Protein AF-A0A218QSA0-F1 (afdb_monomer)

pLDDT: mean 88.21, std 9.99, range [41.69, 97.81]

Foldseek 3Di:
DPPQLLVQVVCVVVPHAAEEDLDDDPQGQPLHHYFQYDPPGGDLVRNLVVLVVLLVLLVVLVVVVVVVHDDEAHEYEYEPQQVSPVPHPCSLVSVLSCLVRVVRSNYHYDYDFPDDDVVRSVCVPPVVSSVSDWDKAKDVRLLVVLVVQLVVDDCPDPSVVVSVVLNVVQVPDPMWIDTRPHTDDRPPCVVPGDDNPPPPCPLLNVDDPPLNVVLVVLVVVQDKDWLVNVVVVCPPSCVVPDLVNVVVSLVVCVVVPQFDWDPPDPTIITHGD

Radius of gyration: 26.43 Å; Cα contacts (8 Å, |Δi|>4): 346; chains: 1; bounding box: 68×34×73 Å

Solvent-accessible surface area (backbone atoms only — not comparable to full-atom values): 15862 Å² total; per-residue (Å²): 140,55,67,69,62,49,50,49,54,47,34,64,76,74,72,47,48,40,36,38,25,59,73,79,58,93,82,54,67,65,88,39,58,65,32,11,54,52,102,86,47,68,31,54,64,51,34,47,55,50,53,50,47,54,49,52,50,35,57,57,35,48,58,39,44,76,74,69,49,82,71,71,77,43,42,35,34,38,41,59,46,62,63,46,56,74,68,25,84,62,45,60,59,54,47,53,54,40,66,75,54,22,69,83,38,27,41,43,82,45,78,44,75,96,64,92,49,51,70,65,71,69,41,73,94,40,70,73,65,59,69,72,58,79,50,77,33,58,40,68,55,22,54,52,50,41,53,52,58,26,68,76,39,57,86,88,37,71,63,19,54,48,33,51,53,51,42,54,55,36,74,73,41,98,58,18,27,18,47,62,97,38,87,45,81,70,76,90,58,88,86,64,70,83,80,56,74,78,65,75,62,50,74,58,74,69,37,56,86,56,52,24,61,52,51,53,52,28,53,71,67,74,43,77,39,42,47,66,59,58,59,72,68,61,45,78,82,46,70,88,56,50,65,71,54,45,50,52,48,48,51,52,38,35,77,72,70,55,32,50,75,48,70,95,55,102,58,54,27,34,31,53,119

Mean predicted aligned error: 12.73 Å

Structure (mmCIF, N/CA/C/O backbone):
data_AF-A0A218QSA0-F1
#
_entry.id   AF-A0A218QSA0-F1
#
loop_
_atom_site.group_PDB
_atom_site.id
_atom_site.type_symbol
_atom_site.label_atom_id
_atom_site.label_alt_id
_atom_site.label_comp_id
_atom_site.label_asym_id
_atom_site.label_entity_id
_atom_site.label_seq_id
_atom_site.pdbx_PDB_ins_code
_atom_site.Cartn_x
_atom_site.Cartn_y
_atom_site.Cartn_z
_atom_site.occupancy
_atom_site.B_iso_or_equiv
_atom_site.auth_seq_id
_atom_site.auth_comp_id
_atom_site.auth_asym_id
_atom_site.auth_atom_id
_atom_site.pdbx_PDB_model_num
ATOM 1 N N . MET A 1 1 ? -6.860 1.009 -16.113 1.00 54.16 1 MET A N 1
ATOM 2 C CA . MET A 1 1 ? -7.273 0.606 -14.745 1.00 54.16 1 MET A CA 1
ATOM 3 C C . MET A 1 1 ? -6.331 -0.498 -14.286 1.00 54.16 1 MET A C 1
ATOM 5 O O . MET A 1 1 ? -5.884 -1.228 -15.154 1.00 54.16 1 MET A O 1
ATOM 9 N N . GLY A 1 2 ? -5.980 -0.611 -13.000 1.00 76.00 2 GLY A N 1
ATOM 10 C CA . GLY A 1 2 ? -5.234 -1.798 -12.544 1.00 76.00 2 GLY A CA 1
ATOM 11 C C . GLY A 1 2 ? -4.284 -1.628 -11.360 1.00 76.00 2 GLY A C 1
ATOM 12 O O . GLY A 1 2 ? -4.027 -2.621 -10.705 1.00 76.00 2 GLY A O 1
ATOM 13 N N . LYS A 1 3 ? -3.795 -0.419 -11.031 1.00 86.06 3 LYS A N 1
ATOM 14 C CA . LYS A 1 3 ? -2.859 -0.240 -9.896 1.00 86.06 3 LYS A CA 1
ATOM 15 C C . LYS A 1 3 ? -3.486 -0.639 -8.561 1.00 86.06 3 LYS A C 1
ATOM 17 O O . LYS A 1 3 ? -3.005 -1.553 -7.912 1.00 86.06 3 LYS A O 1
ATOM 22 N N . THR A 1 4 ? -4.594 0.008 -8.201 1.00 88.69 4 THR A N 1
ATOM 23 C CA . THR A 1 4 ? -5.307 -0.260 -6.947 1.00 88.69 4 THR A CA 1
ATOM 24 C C . THR A 1 4 ? -5.734 -1.724 -6.863 1.00 88.69 4 THR A C 1
ATOM 26 O O . THR A 1 4 ? -5.458 -2.359 -5.864 1.00 88.69 4 THR A O 1
ATOM 29 N N . THR A 1 5 ? -6.314 -2.297 -7.926 1.00 89.81 5 THR A N 1
ATOM 30 C CA . THR A 1 5 ? -6.706 -3.721 -7.967 1.00 89.81 5 THR A CA 1
ATOM 31 C C . THR A 1 5 ? -5.513 -4.671 -7.843 1.00 89.81 5 THR A C 1
ATOM 33 O O . THR A 1 5 ? -5.609 -5.662 -7.131 1.00 89.81 5 THR A O 1
ATOM 36 N N . LEU A 1 6 ? -4.384 -4.374 -8.499 1.00 91.00 6 LEU A N 1
ATOM 37 C CA . LEU A 1 6 ? -3.168 -5.176 -8.375 1.00 91.00 6 LEU A CA 1
ATOM 38 C C . LEU A 1 6 ? -2.629 -5.137 -6.949 1.00 91.00 6 LEU A C 1
ATOM 40 O O . LEU A 1 6 ? -2.269 -6.182 -6.423 1.00 91.00 6 LEU A O 1
ATOM 44 N N . VAL A 1 7 ? -2.559 -3.956 -6.331 1.00 92.88 7 VAL A N 1
ATOM 45 C CA . VAL A 1 7 ? -2.074 -3.850 -4.951 1.00 92.88 7 VAL A CA 1
ATOM 46 C C . VAL A 1 7 ? -3.049 -4.504 -3.980 1.00 92.88 7 VAL A C 1
ATOM 48 O O . VAL A 1 7 ? -2.610 -5.181 -3.060 1.00 92.88 7 VAL A O 1
ATOM 51 N N . ASP A 1 8 ? -4.353 -4.363 -4.203 1.00 92.50 8 ASP A N 1
ATOM 52 C CA . ASP A 1 8 ? -5.376 -5.047 -3.415 1.00 92.50 8 ASP A CA 1
ATOM 53 C C . ASP A 1 8 ? -5.167 -6.570 -3.473 1.00 92.50 8 ASP A C 1
ATOM 55 O O . ASP A 1 8 ? -5.068 -7.211 -2.434 1.00 92.50 8 ASP A O 1
ATOM 59 N N . TRP A 1 9 ? -4.954 -7.145 -4.658 1.00 92.38 9 TRP A N 1
ATOM 60 C CA . TRP A 1 9 ? -4.582 -8.558 -4.791 1.00 92.38 9 TRP A CA 1
ATOM 61 C C . TRP A 1 9 ? -3.236 -8.891 -4.130 1.00 92.38 9 TRP A C 1
ATOM 63 O O . TRP A 1 9 ? -3.120 -9.885 -3.415 1.00 92.38 9 TRP A O 1
ATOM 73 N N . LEU A 1 10 ? -2.213 -8.058 -4.330 1.00 92.44 10 LEU A N 1
ATOM 74 C CA . LEU A 1 10 ? -0.873 -8.289 -3.789 1.00 92.44 10 LEU A CA 1
ATOM 75 C C . LEU A 1 10 ? -0.893 -8.354 -2.261 1.00 92.44 10 LEU A C 1
ATOM 77 O O . LEU A 1 10 ? -0.220 -9.201 -1.682 1.00 92.44 10 LEU A O 1
ATOM 81 N N . VAL A 1 11 ? -1.684 -7.494 -1.618 1.00 93.44 11 VAL A N 1
ATOM 82 C CA . VAL A 1 11 ? -1.854 -7.477 -0.163 1.00 93.44 11 VAL A CA 1
ATOM 83 C C . VAL A 1 11 ? -2.394 -8.814 0.357 1.00 93.44 11 VAL A C 1
ATOM 85 O O . VAL A 1 11 ? -1.938 -9.268 1.403 1.00 93.44 11 VAL A O 1
ATOM 88 N N . ASP A 1 12 ? -3.298 -9.482 -0.368 1.00 88.94 12 ASP A N 1
ATOM 89 C CA . ASP A 1 12 ? -3.760 -10.829 0.011 1.00 88.94 12 ASP A CA 1
ATOM 90 C C . ASP A 1 12 ? -2.649 -11.871 -0.066 1.00 88.94 12 ASP A C 1
ATOM 92 O O . ASP A 1 12 ? -2.518 -12.713 0.821 1.00 88.94 12 ASP A O 1
ATOM 96 N N . VAL A 1 13 ? -1.815 -11.791 -1.101 1.00 90.31 13 VAL A N 1
ATOM 97 C CA . VAL A 1 13 ? -0.714 -12.737 -1.307 1.00 90.31 13 VAL A CA 1
ATOM 98 C C . VAL A 1 13 ? 0.365 -12.599 -0.230 1.00 90.31 13 VAL A C 1
ATOM 100 O O . VAL A 1 13 ? 0.947 -13.597 0.186 1.00 90.31 13 VAL A O 1
ATOM 103 N N . ILE A 1 14 ? 0.642 -11.378 0.235 1.00 89.69 14 ILE A N 1
ATOM 104 C CA . ILE A 1 14 ? 1.746 -11.096 1.171 1.00 89.69 14 ILE A CA 1
ATOM 105 C C . ILE A 1 14 ? 1.346 -11.123 2.656 1.00 89.69 14 ILE A C 1
ATOM 107 O O . ILE A 1 14 ? 2.186 -10.816 3.502 1.00 89.69 14 ILE A O 1
ATOM 111 N N . GLY A 1 15 ? 0.097 -11.473 2.980 1.00 85.38 15 GLY A N 1
ATOM 112 C CA . GLY A 1 15 ? -0.355 -11.655 4.366 1.00 85.38 15 GLY A CA 1
ATOM 113 C C . GLY A 1 15 ? -1.063 -10.454 5.001 1.00 85.38 15 GLY A C 1
ATOM 114 O O . GLY A 1 15 ? -0.997 -10.282 6.215 1.00 85.38 15 GLY A O 1
ATOM 115 N N . GLY A 1 16 ? -1.753 -9.633 4.207 1.00 89.19 16 GLY A N 1
ATOM 116 C CA . GLY A 1 16 ? -2.573 -8.523 4.694 1.00 89.19 16 GLY A CA 1
ATOM 117 C C . GLY A 1 16 ? -1.798 -7.220 4.897 1.00 89.19 16 GLY A C 1
ATOM 118 O O . GLY A 1 16 ? -0.567 -7.186 4.868 1.00 89.19 16 GLY A O 1
ATOM 119 N N . ALA A 1 17 ? -2.544 -6.126 5.049 1.00 94.94 17 ALA A N 1
ATOM 120 C CA . ALA A 1 17 ? -2.037 -4.779 5.293 1.00 94.94 17 ALA A CA 1
ATOM 121 C C . ALA A 1 17 ? -3.165 -3.894 5.836 1.00 94.94 17 ALA A C 1
ATOM 123 O O . ALA A 1 17 ? -4.339 -4.186 5.614 1.00 94.94 17 ALA A O 1
ATOM 124 N N . PHE A 1 18 ? -2.825 -2.765 6.448 1.00 94.88 18 PHE A N 1
ATOM 125 C CA . PHE A 1 18 ? -3.768 -1.649 6.533 1.00 94.88 18 PHE A CA 1
ATOM 126 C C . PHE A 1 18 ? -3.497 -0.629 5.423 1.00 94.88 18 PHE A C 1
ATOM 128 O O . PHE A 1 18 ? -2.408 -0.580 4.851 1.00 94.88 18 PHE A O 1
ATOM 135 N N . VAL A 1 19 ? -4.493 0.191 5.100 1.00 95.62 19 VAL A N 1
ATOM 136 C CA . VAL A 1 19 ? -4.449 1.128 3.973 1.00 95.62 19 VAL A CA 1
ATOM 137 C C . VAL A 1 19 ? -4.603 2.555 4.475 1.00 95.62 19 VAL A C 1
ATOM 139 O O . VAL A 1 19 ? -5.541 2.871 5.200 1.00 95.62 19 VAL A O 1
ATOM 142 N N . ILE A 1 20 ? -3.712 3.437 4.043 1.00 96.00 20 ILE A N 1
ATOM 143 C CA . ILE A 1 20 ? -3.792 4.881 4.231 1.00 96.00 20 ILE A CA 1
ATOM 144 C C . ILE A 1 20 ? -4.144 5.491 2.876 1.00 96.00 20 ILE A C 1
ATOM 146 O O . ILE A 1 20 ? -3.346 5.459 1.938 1.00 96.00 20 ILE A O 1
ATOM 150 N N . THR A 1 21 ? -5.358 6.023 2.750 1.00 93.88 21 THR A N 1
ATOM 151 C CA . THR A 1 21 ? -5.801 6.676 1.518 1.00 93.88 21 THR A CA 1
ATOM 152 C C . THR A 1 21 ? -6.929 7.676 1.771 1.00 93.88 21 THR A C 1
ATOM 154 O O . THR A 1 21 ? -7.868 7.381 2.515 1.00 93.88 21 THR A O 1
ATOM 157 N N . PRO A 1 22 ? -6.908 8.849 1.118 1.00 91.75 22 PRO A N 1
ATOM 158 C CA . PRO A 1 22 ? -8.039 9.771 1.110 1.00 91.75 22 PRO A CA 1
ATOM 159 C C . PRO A 1 22 ? -9.207 9.268 0.248 1.00 91.75 22 PRO A C 1
ATOM 161 O O . PRO A 1 22 ? -10.313 9.789 0.365 1.00 91.75 22 PRO A O 1
ATOM 164 N N . LYS A 1 23 ? -8.995 8.291 -0.649 1.00 88.56 23 LYS A N 1
ATOM 165 C CA . LYS A 1 23 ? -10.015 7.832 -1.605 1.00 88.56 23 LYS A CA 1
ATOM 166 C C . LYS A 1 23 ? -10.148 6.314 -1.624 1.00 88.56 23 LYS A C 1
ATOM 168 O O . LYS A 1 23 ? -9.177 5.581 -1.780 1.00 88.56 23 LYS A O 1
ATOM 173 N N . LYS A 1 24 ? -11.394 5.844 -1.596 1.00 86.12 24 LYS A N 1
ATOM 174 C CA . LYS A 1 24 ? -11.748 4.427 -1.711 1.00 86.12 24 LYS A CA 1
ATOM 175 C C . LYS A 1 24 ? -12.984 4.271 -2.590 1.00 86.12 24 LYS A C 1
ATOM 177 O O . LYS A 1 24 ? -13.968 4.983 -2.403 1.00 86.12 24 LYS A O 1
ATOM 182 N N . LYS A 1 25 ? -12.957 3.321 -3.530 1.00 82.81 25 LYS A N 1
ATOM 183 C CA . LYS A 1 25 ? -14.181 2.843 -4.194 1.00 82.81 25 LYS A CA 1
ATOM 184 C C . LYS A 1 25 ? -14.796 1.706 -3.372 1.00 82.81 25 LYS A C 1
ATOM 186 O O . LYS A 1 25 ? -14.045 0.999 -2.702 1.00 82.81 25 LYS A O 1
ATOM 191 N N . PRO A 1 26 ? -16.116 1.461 -3.465 1.00 79.94 26 PRO A N 1
ATOM 192 C CA . PRO A 1 26 ? -16.792 0.452 -2.643 1.00 79.94 26 PRO A CA 1
ATOM 193 C C . PRO A 1 26 ? -16.182 -0.959 -2.693 1.00 79.94 26 PRO A C 1
ATOM 195 O O . PRO A 1 26 ? -16.210 -1.668 -1.694 1.00 79.94 26 PRO A O 1
ATOM 198 N N . HIS A 1 27 ? -15.622 -1.360 -3.837 1.00 81.38 27 HIS A N 1
ATOM 199 C CA . HIS A 1 27 ? -15.052 -2.695 -4.041 1.00 81.38 27 HIS A CA 1
ATOM 200 C C . HIS A 1 27 ? -13.567 -2.818 -3.673 1.00 81.38 27 HIS A C 1
ATOM 202 O O . HIS A 1 27 ? -13.076 -3.935 -3.572 1.00 81.38 27 HIS A O 1
ATOM 208 N N . ASN A 1 28 ? -12.846 -1.709 -3.484 1.00 86.25 28 ASN A N 1
ATOM 209 C CA . ASN A 1 28 ? -11.432 -1.751 -3.113 1.00 86.25 28 ASN A CA 1
ATOM 210 C C . ASN A 1 28 ? -11.274 -1.982 -1.611 1.00 86.25 28 ASN A C 1
ATOM 212 O O . ASN A 1 28 ? -12.121 -1.542 -0.835 1.00 86.25 28 ASN A O 1
ATOM 216 N N . TRP A 1 29 ? -10.169 -2.601 -1.196 1.00 89.62 29 TRP A N 1
ATOM 217 C CA . TRP A 1 29 ? -9.732 -2.688 0.203 1.00 89.62 29 TRP A CA 1
ATOM 218 C C . TRP A 1 29 ? -10.823 -3.246 1.135 1.00 89.62 29 TRP A C 1
ATOM 220 O O . TRP A 1 29 ? -11.084 -2.706 2.217 1.00 89.62 29 TRP A O 1
ATOM 230 N N . ARG A 1 30 ? -11.584 -4.243 0.671 1.00 86.81 30 ARG A N 1
ATOM 231 C CA . ARG A 1 30 ? -12.641 -4.879 1.479 1.00 86.81 30 ARG A CA 1
ATOM 232 C C . ARG A 1 30 ? -11.989 -5.671 2.619 1.00 86.81 30 ARG A C 1
ATOM 234 O O . ARG A 1 30 ? -10.931 -6.234 2.421 1.00 86.81 30 ARG A O 1
ATOM 241 N N . GLY A 1 31 ? -12.567 -5.696 3.818 1.00 85.00 31 GLY A N 1
ATOM 242 C CA . GLY A 1 31 ? -11.983 -6.443 4.948 1.00 85.00 31 GLY A CA 1
ATOM 243 C C . GLY A 1 31 ? -10.585 -5.989 5.409 1.00 85.00 31 GLY A C 1
ATOM 244 O O . GLY A 1 31 ? -9.976 -6.677 6.217 1.00 85.00 31 GLY A O 1
ATOM 245 N N . LEU A 1 32 ? -10.071 -4.862 4.903 1.00 89.88 32 LEU A N 1
ATOM 246 C CA . LEU A 1 32 ? -8.856 -4.221 5.400 1.00 89.88 32 LEU A CA 1
ATOM 247 C C . LEU A 1 32 ? -9.218 -2.978 6.204 1.00 89.88 32 LEU A C 1
ATOM 249 O O . LEU A 1 32 ? -10.170 -2.265 5.865 1.00 89.88 32 LEU A O 1
ATOM 253 N N . ASP A 1 33 ? -8.393 -2.668 7.199 1.00 91.50 33 ASP A N 1
ATOM 254 C CA . ASP A 1 33 ? -8.459 -1.391 7.895 1.00 91.50 33 ASP A CA 1
ATOM 255 C C . ASP A 1 33 ? -8.046 -0.266 6.946 1.00 91.50 33 ASP A C 1
ATOM 257 O O . ASP A 1 33 ? -6.934 -0.263 6.412 1.00 91.50 33 ASP A O 1
ATOM 261 N N . VAL A 1 34 ? -8.942 0.700 6.727 1.00 92.31 34 VAL A N 1
ATOM 262 C CA . VAL A 1 34 ? -8.692 1.851 5.851 1.00 92.31 34 VAL A CA 1
ATOM 263 C C . VAL A 1 34 ? -8.783 3.149 6.642 1.00 92.31 34 VAL A C 1
ATOM 265 O O . VAL A 1 34 ? -9.826 3.472 7.207 1.00 92.31 34 VAL A O 1
ATOM 268 N N . TYR A 1 35 ? -7.708 3.928 6.603 1.00 93.44 35 TYR A N 1
ATOM 269 C CA . TYR A 1 35 ? -7.571 5.225 7.251 1.00 93.44 35 TYR A CA 1
ATOM 270 C C . TYR A 1 35 ? -7.586 6.333 6.201 1.00 93.44 35 TYR A C 1
ATOM 272 O O . TYR A 1 35 ? -6.876 6.260 5.199 1.00 93.44 35 TYR A O 1
ATOM 280 N N . GLY A 1 36 ? -8.400 7.363 6.433 1.00 90.12 36 GLY A N 1
ATOM 281 C CA . GLY A 1 36 ? -8.481 8.541 5.566 1.00 90.12 36 GLY A CA 1
ATOM 282 C C . GLY A 1 36 ? -9.740 8.677 4.720 1.00 90.12 36 GLY A C 1
ATOM 283 O O . GLY A 1 36 ? -9.966 9.726 4.115 1.00 90.12 36 GLY A O 1
ATOM 284 N N . CYS A 1 37 ? -10.600 7.661 4.728 1.00 85.25 37 CYS A N 1
ATOM 285 C CA . CYS A 1 37 ? -11.878 7.674 4.026 1.00 85.25 37 CYS A CA 1
ATOM 286 C C . CYS A 1 37 ? -13.044 7.738 5.016 1.00 85.25 37 CYS A C 1
ATOM 288 O O . CYS A 1 37 ? -13.144 6.905 5.913 1.00 85.25 37 CYS A O 1
ATOM 290 N N . THR A 1 38 ? -13.982 8.661 4.804 1.00 74.12 38 THR A N 1
ATOM 291 C CA . THR A 1 38 ? -15.330 8.585 5.396 1.00 74.12 38 THR A CA 1
ATOM 292 C C . THR A 1 38 ? -16.364 8.418 4.282 1.00 74.12 38 THR A C 1
ATOM 294 O O . THR A 1 38 ? -16.056 8.708 3.124 1.00 74.12 38 THR A O 1
ATOM 297 N N . PRO A 1 39 ? -17.611 8.008 4.584 1.00 68.50 39 PRO A N 1
ATOM 298 C CA . PRO A 1 39 ? -18.653 7.883 3.564 1.00 68.50 39 PRO A CA 1
ATOM 299 C C . PRO A 1 39 ? -18.969 9.176 2.795 1.00 68.50 39 PRO A C 1
ATOM 301 O O . PRO A 1 39 ? -19.621 9.108 1.758 1.00 68.50 39 PRO A O 1
ATOM 304 N N . LYS A 1 40 ? -18.567 10.352 3.305 1.00 64.00 40 LYS A N 1
ATOM 305 C CA . LYS A 1 40 ? -18.941 11.657 2.735 1.00 64.00 40 LYS A CA 1
ATOM 306 C C . LYS A 1 40 ? -17.759 12.554 2.362 1.00 64.00 40 LYS A C 1
ATOM 308 O O . LYS A 1 40 ? -17.931 13.404 1.496 1.00 64.00 40 LYS A O 1
ATOM 313 N N . MET A 1 41 ? -16.596 12.413 3.003 1.00 75.19 41 MET A N 1
ATOM 314 C CA . MET A 1 41 ? -15.451 13.322 2.831 1.00 75.19 41 MET A CA 1
ATOM 315 C C . MET A 1 41 ? -14.098 12.628 3.058 1.00 75.19 41 MET A C 1
ATOM 317 O O . MET A 1 41 ? -14.020 11.540 3.639 1.00 75.19 41 MET A O 1
ATOM 321 N N . PHE A 1 42 ? -13.023 13.290 2.627 1.00 89.50 42 PHE A N 1
ATOM 322 C CA . PHE A 1 42 ? -11.649 12.926 2.977 1.00 89.50 42 PHE A CA 1
ATOM 323 C C . PHE A 1 42 ? -11.399 13.199 4.463 1.00 89.50 42 PHE A C 1
ATOM 325 O O . PHE A 1 42 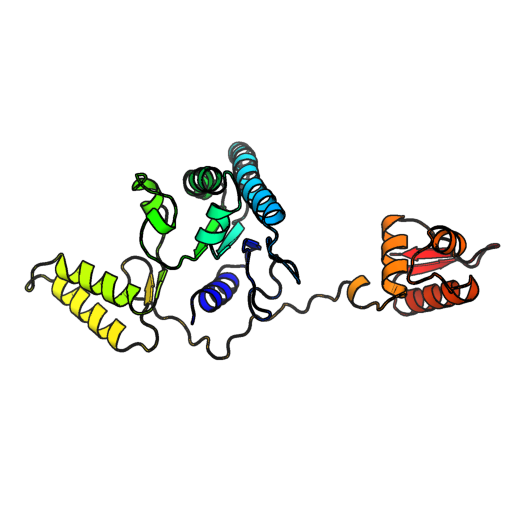? -11.861 14.211 4.985 1.00 89.50 42 PHE A O 1
ATOM 332 N N . ASN A 1 43 ? -10.662 12.316 5.132 1.00 91.81 43 ASN A N 1
ATOM 333 C CA . ASN A 1 43 ? -10.281 12.474 6.532 1.00 91.81 43 ASN A CA 1
ATOM 334 C C . ASN A 1 43 ? -8.756 12.550 6.657 1.00 91.81 43 ASN A C 1
ATOM 336 O O . ASN A 1 43 ? -8.081 11.561 6.934 1.00 91.81 43 ASN A O 1
ATOM 340 N N . TYR A 1 44 ? -8.208 13.737 6.409 1.00 94.00 44 TYR A N 1
ATOM 341 C CA . TYR A 1 44 ? -6.765 13.967 6.473 1.00 94.00 44 TYR A CA 1
ATOM 342 C C . TYR A 1 44 ? -6.206 13.894 7.899 1.00 94.00 44 TYR A C 1
ATOM 344 O O . TYR A 1 44 ? -5.037 13.559 8.059 1.00 94.00 44 TYR A O 1
ATOM 352 N N . GLU A 1 45 ? -7.032 14.122 8.920 1.00 91.38 45 GLU A N 1
ATOM 353 C CA . GLU A 1 45 ? -6.657 13.963 10.330 1.00 91.38 45 GLU A CA 1
ATOM 354 C C . GLU A 1 45 ? -6.339 12.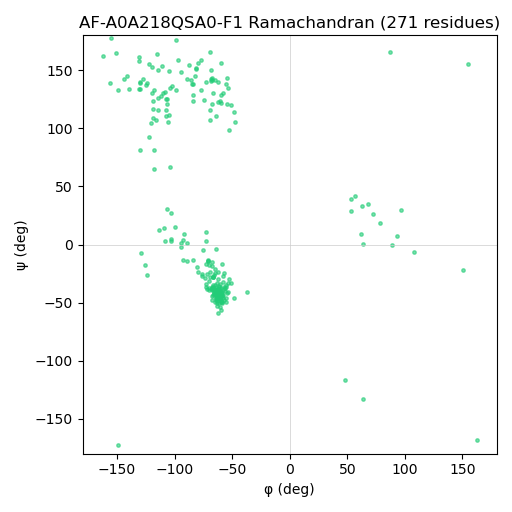495 10.636 1.00 91.38 45 GLU A C 1
ATOM 356 O O . GLU A 1 45 ? -5.239 12.188 11.085 1.00 91.38 45 GLU A O 1
ATOM 361 N N . ALA A 1 46 ? -7.221 11.565 10.252 1.00 93.06 46 ALA A N 1
ATOM 362 C CA . ALA A 1 46 ? -6.975 10.130 10.412 1.00 93.06 46 ALA A CA 1
ATOM 363 C C . ALA A 1 46 ? -5.760 9.634 9.605 1.00 93.06 46 ALA A C 1
ATOM 365 O O . ALA A 1 46 ? -5.099 8.674 10.002 1.00 93.06 46 ALA A O 1
ATOM 366 N N . ILE A 1 47 ? -5.459 10.266 8.465 1.00 95.00 47 ILE A N 1
ATOM 367 C CA . ILE A 1 47 ? -4.236 9.980 7.699 1.00 95.00 47 ILE A CA 1
ATOM 368 C C . ILE A 1 47 ? -3.008 10.441 8.482 1.00 95.00 47 ILE A C 1
ATOM 370 O O . ILE A 1 47 ? -2.056 9.675 8.607 1.00 95.00 47 ILE A O 1
ATOM 374 N N . ALA A 1 48 ? -3.031 11.666 9.013 1.00 95.12 48 ALA A N 1
ATOM 375 C CA . ALA A 1 48 ? -1.938 12.227 9.800 1.00 95.12 48 ALA A CA 1
ATOM 376 C C . ALA A 1 48 ? -1.655 11.377 11.046 1.00 95.12 48 ALA A C 1
ATOM 378 O O . ALA A 1 48 ? -0.517 10.968 11.262 1.00 95.12 48 ALA A O 1
ATOM 379 N N . GLU A 1 49 ? -2.698 11.042 11.808 1.00 94.75 49 GLU A N 1
ATOM 380 C CA . GLU A 1 49 ? -2.606 10.185 12.992 1.00 94.75 49 GLU A CA 1
ATOM 381 C C . GLU A 1 49 ? -2.028 8.812 12.652 1.00 94.75 49 GLU A C 1
ATOM 383 O O . GLU A 1 49 ? -1.159 8.308 13.362 1.00 94.75 49 GLU A O 1
ATOM 388 N N . ARG A 1 50 ? -2.470 8.198 11.547 1.00 96.56 50 ARG A N 1
ATOM 389 C CA . ARG A 1 50 ? -1.980 6.871 11.169 1.00 96.56 50 ARG A CA 1
ATOM 390 C C . ARG A 1 50 ? -0.541 6.905 10.652 1.00 96.56 50 ARG A C 1
ATOM 392 O O . ARG A 1 50 ? 0.205 5.980 10.957 1.00 96.56 50 ARG A O 1
ATOM 399 N N . LEU A 1 51 ? -0.135 7.939 9.912 1.00 95.62 51 LEU A N 1
ATOM 400 C CA . LEU A 1 51 ? 1.268 8.130 9.518 1.00 95.62 51 LEU A CA 1
ATOM 401 C C . LEU A 1 51 ? 2.163 8.348 10.742 1.00 95.62 51 LEU A C 1
ATOM 403 O O . LEU A 1 51 ? 3.223 7.732 10.829 1.00 95.62 51 LEU A O 1
ATOM 407 N N . GLN A 1 52 ? 1.712 9.155 11.706 1.00 95.94 52 GLN A N 1
ATOM 408 C CA . GLN A 1 52 ? 2.423 9.344 12.970 1.00 95.94 52 GLN A CA 1
ATOM 409 C C . GLN A 1 52 ? 2.529 8.027 13.746 1.00 95.94 52 GLN A C 1
ATOM 411 O O . GLN A 1 52 ? 3.601 7.690 14.227 1.00 95.94 52 GLN A O 1
ATOM 416 N N . TRP A 1 53 ? 1.460 7.228 13.790 1.00 95.44 53 TRP A N 1
ATOM 417 C CA . TRP A 1 53 ? 1.500 5.909 14.418 1.00 95.44 53 TRP A CA 1
ATOM 418 C C . TRP A 1 53 ? 2.532 4.979 13.766 1.00 95.44 53 TRP A C 1
ATOM 420 O O . TRP A 1 53 ? 3.244 4.290 14.484 1.00 95.44 53 TRP A O 1
ATOM 430 N N . VAL A 1 54 ? 2.644 4.958 12.429 1.00 95.69 54 VAL A N 1
ATOM 431 C CA . VAL A 1 54 ? 3.674 4.155 11.730 1.00 95.69 54 VAL A CA 1
ATOM 432 C C . VAL A 1 54 ? 5.072 4.591 12.149 1.00 95.69 54 VAL A C 1
ATOM 434 O O . VAL A 1 54 ? 5.923 3.752 12.438 1.00 95.69 54 VAL A O 1
ATOM 437 N N . HIS A 1 55 ? 5.289 5.902 12.180 1.00 95.12 55 HIS A N 1
ATOM 438 C CA . HIS A 1 55 ? 6.545 6.494 12.603 1.00 95.12 55 HIS A CA 1
ATOM 439 C C . HIS A 1 55 ? 6.876 6.139 14.062 1.00 95.12 55 HIS A C 1
ATOM 441 O O . HIS A 1 55 ? 7.979 5.690 14.346 1.00 9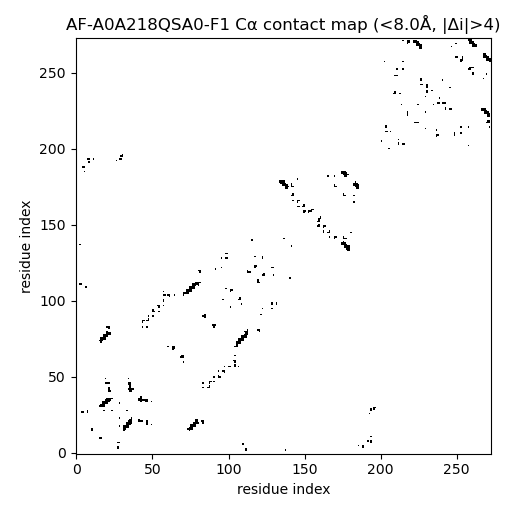5.12 55 HIS A O 1
ATOM 447 N N . ASP A 1 56 ? 5.925 6.245 14.987 1.00 94.19 56 ASP A N 1
ATOM 448 C CA . ASP A 1 56 ? 6.155 5.936 16.404 1.00 94.19 56 ASP A CA 1
ATOM 449 C C . ASP A 1 56 ? 6.342 4.428 16.644 1.00 94.19 56 ASP A C 1
ATOM 451 O O . ASP A 1 56 ? 7.188 4.014 17.439 1.00 94.19 56 ASP A O 1
ATOM 455 N N . GLU A 1 57 ? 5.597 3.590 15.917 1.00 94.50 57 GLU A N 1
ATOM 456 C CA . GLU A 1 57 ? 5.711 2.130 15.970 1.00 94.50 57 GLU A CA 1
ATOM 457 C C . GLU A 1 57 ? 7.100 1.655 15.534 1.00 94.50 57 GLU A C 1
ATOM 459 O O . GLU A 1 57 ? 7.639 0.706 16.102 1.00 94.50 57 GLU A O 1
ATOM 464 N N . MET A 1 58 ? 7.708 2.333 14.561 1.00 93.88 58 MET A N 1
ATOM 465 C CA . MET A 1 58 ? 9.079 2.072 14.136 1.00 93.88 58 MET A CA 1
ATOM 466 C C . MET A 1 58 ? 10.074 2.252 15.290 1.00 93.88 58 MET A C 1
ATOM 468 O O . MET A 1 58 ? 10.848 1.337 15.566 1.00 93.88 58 MET A O 1
ATOM 472 N N . TYR A 1 59 ? 10.023 3.382 16.005 1.00 92.31 59 TYR A N 1
ATOM 473 C CA . TYR A 1 59 ? 10.894 3.627 17.163 1.00 92.31 59 TYR A CA 1
ATOM 474 C C . TYR A 1 59 ? 10.624 2.648 18.302 1.00 92.31 59 TYR A C 1
ATOM 476 O O . TYR A 1 59 ? 11.557 2.069 18.852 1.00 92.31 59 TYR A O 1
ATOM 484 N N . ARG A 1 60 ? 9.349 2.376 18.600 1.00 94.56 60 ARG A N 1
ATOM 485 C CA . ARG A 1 60 ? 8.967 1.396 19.624 1.00 94.56 60 ARG A CA 1
ATOM 486 C C . ARG A 1 60 ? 9.558 0.011 19.337 1.00 94.56 60 ARG A C 1
ATOM 488 O O . ARG A 1 60 ? 9.953 -0.698 20.258 1.00 94.56 60 ARG A O 1
ATOM 495 N N . ARG A 1 61 ? 9.613 -0.397 18.066 1.00 94.75 61 ARG A N 1
ATOM 496 C CA . ARG A 1 61 ? 10.190 -1.685 17.652 1.00 94.75 61 ARG A CA 1
ATOM 497 C C . ARG A 1 61 ? 11.707 -1.719 17.725 1.00 94.75 61 ARG A C 1
ATOM 499 O O . ARG A 1 61 ? 12.251 -2.788 17.976 1.00 94.75 61 ARG A O 1
ATOM 506 N N . TYR A 1 62 ? 12.386 -0.588 17.563 1.00 93.25 62 TYR A N 1
ATOM 507 C CA . TYR A 1 62 ? 13.825 -0.524 17.803 1.00 93.25 62 TYR A CA 1
ATOM 508 C C . TYR A 1 62 ? 14.177 -0.878 19.250 1.00 93.25 62 TYR A C 1
ATOM 510 O O . TYR A 1 62 ? 15.090 -1.675 19.463 1.00 93.25 62 TYR A O 1
ATOM 518 N N . ASP A 1 63 ? 13.405 -0.393 20.224 1.00 92.50 63 ASP A N 1
ATOM 519 C CA . ASP A 1 63 ? 13.588 -0.765 21.634 1.00 92.50 63 ASP A CA 1
ATOM 520 C C . ASP A 1 63 ? 13.383 -2.276 21.853 1.00 92.50 63 ASP A C 1
ATOM 522 O O . ASP A 1 63 ? 14.146 -2.920 22.573 1.00 92.50 63 ASP A O 1
ATOM 526 N N . GLN A 1 64 ? 12.391 -2.870 21.179 1.00 92.88 64 GLN A N 1
ATOM 527 C CA . GLN A 1 64 ? 12.137 -4.317 21.217 1.00 92.88 64 GLN A CA 1
ATOM 528 C C . GLN A 1 64 ? 13.302 -5.120 20.624 1.00 92.88 64 GLN A C 1
ATOM 530 O O . GLN A 1 64 ? 13.771 -6.080 21.230 1.00 92.88 64 GLN A O 1
ATOM 535 N N . ILE A 1 65 ? 13.807 -4.704 19.462 1.00 94.25 65 ILE A N 1
ATOM 536 C CA . ILE A 1 65 ? 14.935 -5.359 18.789 1.00 94.25 65 ILE A CA 1
ATOM 537 C C . ILE A 1 65 ? 16.194 -5.293 19.660 1.00 94.25 65 ILE A C 1
ATOM 539 O O . ILE A 1 65 ? 16.900 -6.291 19.793 1.00 94.25 65 ILE A O 1
ATOM 543 N N . GLN A 1 66 ? 16.458 -4.154 20.308 1.00 93.19 66 GLN A N 1
ATOM 544 C CA . GLN A 1 66 ? 17.569 -4.022 21.257 1.00 93.19 66 GLN A CA 1
ATOM 545 C C . GLN A 1 66 ? 17.411 -4.939 22.478 1.00 93.19 66 GLN A C 1
ATOM 547 O O . GLN A 1 66 ? 18.406 -5.449 22.992 1.00 93.19 66 GLN A O 1
ATOM 552 N N . ALA A 1 67 ? 16.174 -5.188 22.913 1.00 94.56 67 ALA A N 1
ATOM 553 C CA . ALA A 1 67 ? 15.856 -6.153 23.964 1.00 94.56 67 ALA A CA 1
ATOM 554 C C . ALA A 1 67 ? 15.926 -7.626 23.501 1.00 94.56 67 ALA A C 1
ATOM 556 O O . ALA A 1 67 ? 15.808 -8.528 24.330 1.00 94.56 67 ALA A O 1
ATOM 557 N N . GLY A 1 68 ? 16.159 -7.880 22.208 1.00 94.56 68 GLY A N 1
ATOM 558 C CA . GLY A 1 68 ? 16.272 -9.218 21.622 1.00 94.56 68 GLY A CA 1
ATOM 559 C C . GLY A 1 68 ? 14.970 -9.785 21.047 1.00 94.56 68 GLY A C 1
ATOM 560 O O . GLY A 1 68 ? 14.946 -10.952 20.651 1.00 94.56 68 GLY A O 1
ATOM 561 N N . ASP A 1 69 ? 13.901 -8.989 20.978 1.00 94.06 69 ASP A N 1
ATOM 562 C CA . ASP A 1 69 ? 12.644 -9.390 20.345 1.00 94.06 69 ASP A CA 1
ATOM 563 C C . ASP A 1 69 ? 12.736 -9.330 18.810 1.00 94.06 69 ASP A C 1
ATOM 565 O O . ASP A 1 69 ? 13.541 -8.603 18.227 1.00 94.06 69 ASP A O 1
ATOM 569 N N . ASN A 1 70 ? 11.842 -10.060 18.137 1.00 90.62 70 ASN A N 1
ATOM 570 C CA . ASN A 1 70 ? 11.697 -10.027 16.683 1.00 90.62 70 ASN A CA 1
ATOM 571 C C . ASN A 1 70 ? 10.260 -9.629 16.299 1.00 90.62 70 ASN A C 1
ATOM 573 O O . ASN A 1 70 ? 9.380 -10.498 16.248 1.00 90.62 70 ASN A O 1
ATOM 577 N N . PRO A 1 71 ? 9.981 -8.332 16.080 1.00 90.69 71 PRO A N 1
ATOM 578 C CA . PRO A 1 71 ? 8.634 -7.876 15.771 1.00 90.69 71 PRO A CA 1
ATOM 579 C C . PRO A 1 71 ? 8.150 -8.439 14.422 1.00 90.69 71 PRO A C 1
ATOM 581 O O . PRO A 1 71 ? 8.923 -8.524 13.464 1.00 90.69 71 PRO A O 1
ATOM 584 N N . PRO A 1 72 ? 6.864 -8.818 14.305 1.00 90.06 72 PRO A N 1
ATOM 585 C CA . PRO A 1 72 ? 6.335 -9.380 13.069 1.00 90.06 72 PRO A CA 1
ATOM 586 C C . PRO A 1 72 ? 6.293 -8.333 11.952 1.00 90.06 72 PRO A C 1
ATOM 588 O O . PRO A 1 72 ? 6.071 -7.143 12.194 1.00 90.06 72 PRO A O 1
ATOM 591 N N . LEU A 1 73 ? 6.426 -8.790 10.705 1.00 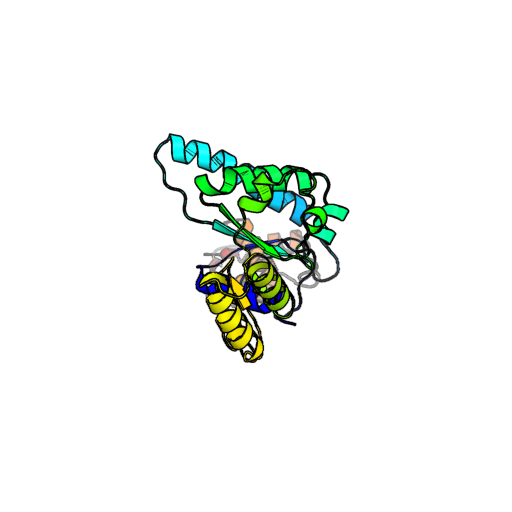92.56 73 LEU A N 1
ATOM 592 C CA . LEU A 1 73 ? 6.293 -7.925 9.537 1.00 92.56 73 LEU A CA 1
ATOM 593 C C . LEU A 1 73 ? 4.904 -7.275 9.506 1.00 92.56 73 LEU A C 1
ATOM 595 O O . LEU A 1 73 ? 3.884 -7.959 9.573 1.00 92.56 73 LEU A O 1
ATOM 599 N N . THR A 1 74 ? 4.853 -5.955 9.360 1.00 94.75 74 THR A N 1
ATOM 600 C CA . THR A 1 74 ? 3.607 -5.211 9.162 1.00 94.75 74 THR A CA 1
ATOM 601 C C . THR A 1 74 ? 3.648 -4.504 7.822 1.00 94.75 74 THR A C 1
ATOM 603 O O . THR A 1 74 ? 4.482 -3.630 7.595 1.00 94.75 74 THR A O 1
ATOM 606 N N . ASN A 1 75 ? 2.736 -4.887 6.930 1.00 96.00 75 ASN A N 1
ATOM 607 C CA . ASN A 1 75 ? 2.571 -4.214 5.651 1.00 96.00 75 ASN A CA 1
ATOM 608 C C . ASN A 1 75 ? 1.571 -3.064 5.797 1.00 96.00 75 ASN A C 1
ATOM 610 O O . ASN A 1 75 ? 0.540 -3.202 6.463 1.00 96.00 75 ASN A O 1
ATOM 614 N N . PHE A 1 76 ? 1.828 -1.959 5.112 1.00 96.44 76 PHE A N 1
ATOM 615 C CA . PHE A 1 76 ? 0.855 -0.887 4.970 1.00 96.44 76 PHE A CA 1
ATOM 616 C C . PHE A 1 76 ? 0.896 -0.286 3.574 1.00 96.44 76 PHE A C 1
ATOM 618 O O . PHE A 1 76 ? 1.948 -0.198 2.941 1.00 96.44 76 PHE A O 1
ATOM 625 N N . VAL A 1 77 ? -0.272 0.118 3.090 1.00 96.12 77 VAL A N 1
ATOM 626 C CA . VAL A 1 77 ? -0.439 0.724 1.773 1.00 96.12 77 VAL A CA 1
ATOM 627 C C . VAL A 1 77 ? -0.595 2.228 1.923 1.00 96.12 77 VAL A C 1
ATOM 629 O O . VAL A 1 77 ? -1.370 2.683 2.761 1.00 96.12 77 VAL A O 1
ATOM 632 N N . VAL A 1 78 ? 0.082 2.994 1.073 1.00 94.69 78 VAL A N 1
ATOM 633 C CA . VAL A 1 78 ? -0.129 4.437 0.926 1.00 94.69 78 VAL A CA 1
ATOM 634 C C . VAL A 1 78 ? -0.574 4.705 -0.507 1.00 94.69 78 VAL A C 1
ATOM 636 O O . VAL A 1 78 ? 0.211 4.568 -1.445 1.00 94.69 78 VAL A O 1
ATOM 639 N N . ASP A 1 79 ? -1.847 5.058 -0.679 1.00 92.38 79 ASP A N 1
ATOM 640 C CA . ASP A 1 79 ? -2.441 5.368 -1.985 1.00 92.38 79 ASP A CA 1
ATOM 641 C C . ASP A 1 79 ? -2.773 6.863 -2.087 1.00 92.38 79 ASP A C 1
ATOM 643 O O . ASP A 1 79 ? -3.005 7.542 -1.086 1.00 92.38 79 ASP A O 1
ATOM 647 N N . GLU A 1 80 ? -2.786 7.386 -3.314 1.00 89.56 80 GLU A N 1
ATOM 648 C CA . GLU A 1 80 ? -3.001 8.809 -3.610 1.00 89.56 80 GLU A CA 1
ATOM 649 C C . GLU A 1 80 ? -1.991 9.737 -2.897 1.00 89.56 80 GLU A C 1
ATOM 651 O O . GLU A 1 80 ? -2.348 10.816 -2.415 1.00 89.56 80 GLU A O 1
ATOM 656 N N . TRP A 1 81 ? -0.708 9.348 -2.866 1.00 89.06 81 TRP A N 1
ATOM 657 C CA . TRP A 1 81 ? 0.356 10.048 -2.128 1.00 89.06 81 TRP A CA 1
ATOM 658 C C . TRP A 1 81 ? 0.390 11.565 -2.353 1.00 89.06 81 TRP A C 1
ATOM 660 O O . TRP A 1 81 ? 0.415 12.343 -1.402 1.00 89.06 81 TRP A O 1
ATOM 670 N N . ARG A 1 82 ? 0.288 12.008 -3.612 1.00 86.56 82 ARG A N 1
ATOM 671 C CA . ARG A 1 82 ? 0.271 13.438 -3.959 1.00 86.56 82 ARG A CA 1
ATOM 672 C C . ARG A 1 82 ? -0.852 14.203 -3.254 1.00 86.56 82 ARG A C 1
ATOM 674 O O . ARG A 1 82 ? -0.684 15.365 -2.895 1.00 86.56 82 ARG A O 1
ATOM 681 N N . LEU A 1 83 ? -2.015 13.575 -3.083 1.00 89.75 83 LEU A N 1
ATOM 682 C CA . LEU A 1 83 ? -3.141 14.202 -2.402 1.00 89.75 83 LEU A CA 1
ATOM 683 C C . LEU A 1 83 ? -2.881 14.302 -0.896 1.00 89.75 83 LEU A C 1
ATOM 685 O O . LEU A 1 83 ? -3.192 15.337 -0.307 1.00 89.75 83 LEU A O 1
ATOM 689 N N . ILE A 1 84 ? -2.257 13.275 -0.313 1.00 92.00 84 ILE A N 1
ATOM 690 C CA . ILE A 1 84 ? -1.831 13.247 1.091 1.00 92.00 84 ILE A CA 1
ATOM 691 C C . ILE A 1 84 ? -0.832 14.374 1.366 1.00 92.00 84 ILE A C 1
ATOM 693 O O . ILE A 1 84 ? -1.088 15.209 2.229 1.00 92.00 84 ILE A O 1
ATOM 697 N N . THR A 1 85 ? 0.253 14.474 0.594 1.00 90.88 85 THR A N 1
ATOM 698 C CA . THR A 1 85 ? 1.302 15.485 0.827 1.00 90.88 85 THR A CA 1
ATOM 699 C C . THR A 1 85 ? 0.819 16.924 0.688 1.00 90.88 85 THR A C 1
ATOM 701 O O . THR A 1 85 ? 1.432 17.827 1.245 1.00 90.88 85 THR A O 1
ATOM 704 N N . ASN A 1 86 ? -0.260 17.150 -0.064 1.00 90.69 86 ASN A N 1
ATOM 705 C CA . ASN A 1 86 ? -0.834 18.481 -0.248 1.00 90.69 86 ASN A CA 1
ATOM 706 C C . ASN A 1 86 ? -1.722 18.929 0.923 1.00 90.69 86 ASN A C 1
ATOM 708 O O . ASN A 1 86 ? -1.996 20.120 1.033 1.00 90.69 86 ASN A O 1
ATOM 712 N N . HIS A 1 87 ? -2.201 18.001 1.756 1.00 93.88 87 HIS A N 1
ATOM 713 C CA . HIS A 1 87 ? -3.211 18.288 2.786 1.00 93.88 87 HIS A CA 1
ATOM 714 C C . HIS A 1 87 ? -2.804 17.864 4.195 1.00 93.88 87 HIS A C 1
ATOM 716 O O . HIS A 1 87 ? -3.404 18.336 5.155 1.00 93.88 87 HIS A O 1
ATOM 722 N N . VAL A 1 88 ? -1.809 16.989 4.332 1.00 94.44 88 VAL A N 1
ATOM 723 C CA . VAL A 1 88 ? -1.293 16.534 5.622 1.00 94.44 88 VAL A CA 1
ATOM 724 C C . VAL A 1 88 ? 0.059 17.204 5.866 1.00 94.44 88 VAL A C 1
ATOM 726 O O . VAL A 1 88 ? 1.052 16.827 5.231 1.00 94.44 88 VAL A O 1
ATOM 729 N N . PRO A 1 89 ? 0.126 18.204 6.767 1.00 92.44 89 PRO A N 1
ATOM 730 C CA . PRO A 1 89 ? 1.391 18.797 7.177 1.00 92.44 89 PRO A CA 1
ATOM 731 C C . PRO A 1 89 ? 2.354 17.717 7.675 1.00 92.44 89 PRO A C 1
ATOM 733 O O . PRO A 1 89 ? 1.929 16.754 8.307 1.00 92.44 89 PRO A O 1
ATOM 736 N N . LYS A 1 90 ? 3.649 17.876 7.390 1.00 91.44 90 LYS A N 1
ATOM 737 C CA . LYS A 1 90 ? 4.720 16.932 7.765 1.00 91.44 90 LYS A CA 1
ATOM 738 C C . LYS A 1 90 ? 4.646 15.528 7.158 1.00 91.44 90 LYS A C 1
ATOM 740 O O . LYS A 1 90 ? 5.559 14.747 7.394 1.00 91.44 90 LYS A O 1
ATOM 745 N N . ALA A 1 91 ? 3.655 15.199 6.322 1.00 92.00 91 ALA A N 1
ATOM 746 C CA . ALA A 1 91 ? 3.592 13.875 5.691 1.00 92.00 91 ALA A CA 1
ATOM 747 C C . ALA A 1 91 ? 4.893 13.519 4.956 1.00 92.00 91 ALA A C 1
ATOM 749 O O . ALA A 1 91 ? 5.370 12.397 5.070 1.00 92.00 91 ALA A O 1
ATOM 750 N N . LYS A 1 92 ? 5.494 14.485 4.245 1.00 90.06 92 LYS A N 1
ATOM 751 C CA . LYS A 1 92 ? 6.779 14.289 3.560 1.00 90.06 92 LYS A CA 1
ATOM 752 C C . LYS A 1 92 ? 7.928 13.985 4.525 1.00 90.06 92 LYS A C 1
ATOM 754 O O . LYS A 1 92 ? 8.713 13.096 4.237 1.00 90.06 92 LYS A O 1
ATOM 759 N N . GLU A 1 93 ? 8.016 14.714 5.637 1.00 90.38 93 GLU A N 1
ATOM 760 C CA . GLU A 1 93 ? 9.065 14.533 6.652 1.00 90.38 93 GLU A CA 1
ATOM 761 C C . GLU A 1 93 ? 8.953 13.142 7.282 1.00 90.38 93 GLU A C 1
ATOM 763 O O . GLU A 1 93 ? 9.883 12.351 7.172 1.00 90.38 93 GLU A O 1
ATOM 768 N N . LEU A 1 94 ? 7.763 12.790 7.785 1.00 91.62 94 LEU A N 1
ATOM 769 C CA . LEU A 1 94 ? 7.494 11.465 8.355 1.00 91.62 94 LEU A CA 1
ATOM 770 C C . LEU A 1 94 ? 7.800 10.343 7.360 1.00 91.62 94 LEU A C 1
ATOM 772 O O . LEU A 1 94 ? 8.339 9.307 7.729 1.00 91.62 94 LEU A O 1
ATOM 776 N N . MET A 1 95 ? 7.455 10.540 6.087 1.00 89.69 95 MET A N 1
ATOM 777 C CA . MET A 1 95 ? 7.678 9.533 5.059 1.00 89.69 95 MET A CA 1
ATOM 778 C C . MET A 1 95 ? 9.159 9.298 4.772 1.00 89.69 95 MET A C 1
ATOM 780 O O . MET A 1 95 ? 9.555 8.151 4.585 1.00 89.69 95 MET A O 1
ATOM 784 N N . LYS A 1 96 ? 9.979 10.355 4.752 1.00 89.44 96 LYS A N 1
ATOM 785 C CA . LYS A 1 96 ? 11.433 10.223 4.588 1.00 89.44 96 LYS A CA 1
ATOM 786 C C . LYS A 1 96 ? 12.038 9.395 5.720 1.00 89.44 96 LYS A C 1
ATOM 788 O O . LYS A 1 96 ? 12.808 8.472 5.449 1.00 89.44 96 LYS A O 1
ATOM 793 N N . ASP A 1 97 ? 11.627 9.671 6.955 1.00 89.44 97 ASP A N 1
ATOM 794 C CA . ASP A 1 97 ? 12.090 8.921 8.122 1.00 89.44 97 ASP A CA 1
ATOM 795 C C . ASP A 1 97 ? 11.650 7.456 8.025 1.00 89.44 97 ASP A C 1
ATOM 797 O O . ASP A 1 97 ? 12.479 6.552 8.093 1.00 89.44 97 ASP A O 1
ATOM 801 N N . ILE A 1 98 ? 10.368 7.211 7.731 1.00 91.38 98 ILE A N 1
ATOM 802 C CA . ILE A 1 98 ? 9.828 5.859 7.543 1.00 91.38 98 ILE A CA 1
ATOM 803 C C . ILE A 1 98 ? 10.614 5.096 6.467 1.00 91.38 98 ILE A C 1
ATOM 805 O O . ILE A 1 98 ? 11.037 3.971 6.716 1.00 91.38 98 ILE A O 1
ATOM 809 N N . ILE A 1 99 ? 10.849 5.669 5.284 1.00 89.69 99 ILE A N 1
ATOM 810 C CA . ILE A 1 99 ? 11.587 4.990 4.201 1.00 89.69 99 ILE A CA 1
ATOM 811 C C . ILE A 1 99 ? 13.002 4.603 4.649 1.00 89.69 99 ILE A C 1
ATOM 813 O O . ILE A 1 99 ? 13.445 3.493 4.361 1.00 89.69 99 ILE A O 1
ATOM 817 N N . SER A 1 100 ? 13.675 5.486 5.387 1.00 85.88 100 SER A N 1
ATOM 818 C CA . SER A 1 100 ? 15.082 5.319 5.764 1.00 85.88 100 SER A CA 1
ATOM 819 C C . SER A 1 100 ? 15.319 4.147 6.718 1.00 85.88 100 SER A C 1
ATOM 821 O O . SER A 1 100 ? 16.329 3.456 6.608 1.00 85.88 100 SER A O 1
ATOM 823 N N . VAL A 1 101 ? 14.403 3.921 7.665 1.00 84.88 101 VAL A N 1
ATOM 824 C CA . VAL A 1 101 ? 14.660 3.040 8.825 1.00 84.88 101 VAL A CA 1
ATOM 825 C C . VAL A 1 101 ? 13.589 1.966 9.069 1.00 84.88 101 VAL A C 1
ATOM 827 O O . VAL A 1 101 ? 13.802 1.033 9.840 1.00 84.88 101 VAL A O 1
ATOM 830 N N . SER A 1 102 ? 12.460 1.991 8.352 1.00 87.25 102 SER A N 1
ATOM 831 C CA . SER A 1 102 ? 11.365 1.010 8.525 1.00 87.25 102 SER A CA 1
ATOM 832 C C . SER A 1 102 ? 11.765 -0.454 8.313 1.00 87.25 102 SER A C 1
ATOM 834 O O . SER A 1 102 ? 11.139 -1.351 8.890 1.00 87.25 102 SER A O 1
ATOM 836 N N . ARG A 1 103 ? 12.801 -0.714 7.502 1.00 87.06 103 ARG A N 1
ATOM 837 C CA . ARG A 1 103 ? 13.228 -2.070 7.131 1.00 87.06 103 ARG A CA 1
ATOM 838 C C . ARG A 1 103 ? 13.628 -2.909 8.342 1.00 87.06 103 ARG A C 1
ATOM 840 O O . ARG A 1 103 ? 13.232 -4.070 8.418 1.00 87.06 103 ARG A O 1
ATOM 847 N N . GLU A 1 104 ? 14.402 -2.343 9.263 1.00 88.56 104 GLU A N 1
ATOM 848 C CA . GLU A 1 104 ? 14.862 -3.055 10.463 1.00 88.56 104 GLU A CA 1
ATOM 849 C C . GLU A 1 104 ? 13.723 -3.243 11.467 1.00 88.56 104 GLU A C 1
ATOM 851 O O . GLU A 1 104 ? 13.614 -4.299 12.081 1.00 88.56 104 GLU A O 1
ATOM 856 N N . ALA A 1 105 ? 12.800 -2.280 11.544 1.00 92.38 105 ALA A N 1
ATOM 857 C CA . ALA A 1 105 ? 11.597 -2.361 12.370 1.00 92.38 105 ALA A CA 1
ATOM 858 C C . ALA A 1 105 ? 10.526 -3.337 11.828 1.00 92.38 105 ALA A C 1
ATOM 860 O O . ALA A 1 105 ? 9.429 -3.439 12.382 1.00 92.38 105 ALA A O 1
ATOM 861 N N . GLY A 1 106 ? 10.786 -4.054 10.730 1.00 93.31 106 GLY A N 1
ATOM 862 C CA . GLY A 1 106 ? 9.813 -4.981 10.148 1.00 93.31 106 GLY A CA 1
ATOM 863 C C . GLY A 1 106 ? 8.544 -4.278 9.656 1.00 93.31 106 GLY A C 1
ATOM 864 O O . GLY A 1 106 ? 7.452 -4.842 9.735 1.00 93.31 106 GLY A O 1
ATOM 865 N N . LEU A 1 107 ? 8.659 -3.044 9.169 1.00 95.00 107 LEU A N 1
ATOM 866 C CA . LEU A 1 107 ? 7.565 -2.303 8.549 1.00 95.00 107 LEU A CA 1
ATOM 867 C C . LEU A 1 107 ? 7.797 -2.264 7.034 1.00 95.00 107 LEU A C 1
ATOM 869 O O . LEU A 1 107 ? 8.857 -1.853 6.568 1.00 95.00 107 LEU A O 1
ATOM 873 N N . ARG A 1 108 ? 6.812 -2.704 6.245 1.00 94.62 108 ARG A N 1
ATOM 874 C CA . ARG A 1 108 ? 6.874 -2.681 4.778 1.00 94.62 108 ARG A CA 1
ATOM 875 C C . ARG A 1 108 ? 5.833 -1.729 4.223 1.00 94.62 108 ARG A C 1
ATOM 877 O O . ARG A 1 108 ? 4.633 -1.986 4.305 1.00 94.62 108 ARG A O 1
ATOM 884 N N . MET A 1 109 ? 6.313 -0.681 3.573 1.00 94.56 109 MET A N 1
ATOM 885 C CA . MET A 1 109 ? 5.459 0.220 2.821 1.00 94.56 109 MET A CA 1
ATOM 886 C C . MET A 1 109 ? 5.189 -0.302 1.410 1.00 94.56 109 MET A C 1
ATOM 888 O O . MET A 1 109 ? 6.095 -0.758 0.714 1.00 94.56 109 MET A O 1
ATOM 892 N N . ILE A 1 110 ? 3.943 -0.166 0.966 1.00 94.44 110 ILE A N 1
ATOM 893 C CA . ILE A 1 110 ? 3.515 -0.377 -0.415 1.00 94.44 110 ILE A CA 1
ATOM 894 C C . ILE A 1 110 ? 2.917 0.934 -0.902 1.00 94.44 110 ILE A C 1
ATOM 896 O O . ILE A 1 110 ? 1.811 1.314 -0.520 1.00 94.44 110 ILE A O 1
ATOM 900 N N . ALA A 1 111 ? 3.661 1.648 -1.731 1.00 91.00 111 ALA A N 1
ATOM 901 C CA . ALA A 1 111 ? 3.287 2.986 -2.147 1.00 91.00 111 ALA A CA 1
ATOM 902 C C . ALA A 1 111 ? 2.742 2.979 -3.584 1.00 91.00 111 ALA A C 1
ATOM 904 O O . ALA A 1 111 ? 3.324 2.361 -4.477 1.00 91.00 111 ALA A O 1
ATOM 905 N N . LEU A 1 112 ? 1.627 3.676 -3.826 1.00 90.06 112 LEU A N 1
ATOM 906 C CA . LEU A 1 112 ? 1.049 3.845 -5.160 1.00 90.06 112 LEU A CA 1
ATOM 907 C C . LEU A 1 112 ? 1.165 5.299 -5.617 1.00 90.06 112 LEU A C 1
ATOM 909 O O . LEU A 1 112 ? 0.675 6.220 -4.963 1.00 90.06 112 LEU A O 1
ATOM 913 N N . ALA A 1 113 ? 1.728 5.495 -6.809 1.00 80.56 113 ALA A N 1
ATOM 914 C CA . ALA A 1 113 ? 1.787 6.798 -7.460 1.00 80.56 113 ALA A CA 1
ATOM 915 C C . ALA A 1 113 ? 1.321 6.757 -8.919 1.00 80.56 113 ALA A C 1
ATOM 917 O O . ALA A 1 113 ? 1.236 5.714 -9.578 1.00 80.56 113 ALA A O 1
ATOM 918 N N . GLN A 1 114 ? 0.993 7.942 -9.432 1.00 75.81 114 GLN A N 1
ATOM 919 C CA . GLN A 1 114 ? 0.728 8.194 -10.846 1.00 75.81 114 GLN A CA 1
ATOM 920 C C . GLN A 1 114 ? 1.934 8.912 -11.461 1.00 75.81 114 GLN A C 1
ATOM 922 O O . GLN A 1 114 ? 1.859 10.087 -11.799 1.00 75.81 114 GLN A O 1
ATOM 927 N N . GLY A 1 115 ? 3.063 8.212 -11.545 1.00 72.62 115 GLY A N 1
ATOM 928 C CA . GLY A 1 115 ? 4.312 8.738 -12.089 1.00 72.62 115 GLY A CA 1
ATOM 929 C C . GLY A 1 115 ? 5.518 7.997 -11.522 1.00 72.62 115 GLY A C 1
ATOM 930 O O . GLY A 1 115 ? 5.436 7.430 -10.438 1.00 72.62 115 GLY A O 1
ATOM 931 N N . THR A 1 116 ? 6.620 7.998 -12.267 1.00 65.62 116 THR A N 1
ATOM 932 C CA . THR A 1 116 ? 7.901 7.387 -11.870 1.00 65.62 116 THR A CA 1
ATOM 933 C C . THR A 1 116 ? 8.931 8.426 -11.422 1.00 65.62 116 THR A C 1
ATOM 935 O O . THR A 1 116 ? 10.087 8.092 -11.218 1.00 65.62 116 THR A O 1
ATOM 938 N N . GLN A 1 117 ? 8.560 9.706 -11.342 1.00 68.25 117 GLN A N 1
ATOM 939 C CA . GLN A 1 117 ? 9.497 10.770 -10.982 1.00 68.25 117 GLN A CA 1
ATOM 940 C C . GLN A 1 117 ? 9.614 10.894 -9.461 1.00 68.25 117 GLN A C 1
ATOM 942 O O . GLN A 1 117 ? 8.593 10.930 -8.776 1.00 68.25 117 GLN A O 1
ATOM 947 N N . VAL A 1 118 ? 10.833 11.086 -8.948 1.00 62.62 118 VAL A N 1
ATOM 948 C CA . VAL A 1 118 ? 11.111 11.386 -7.525 1.00 62.62 118 VAL A CA 1
ATOM 949 C C . VAL A 1 118 ? 10.315 12.582 -6.990 1.00 62.62 118 VAL A C 1
ATOM 951 O O . VAL A 1 118 ? 9.908 12.598 -5.831 1.00 62.62 118 VAL A O 1
ATOM 954 N N . SER A 1 119 ? 9.987 13.544 -7.858 1.00 66.25 119 SER A N 1
ATOM 955 C CA . SER A 1 119 ? 9.134 14.693 -7.529 1.00 66.25 119 SER A CA 1
ATOM 956 C C . SER A 1 119 ? 7.687 14.315 -7.219 1.00 66.25 119 SER A C 1
ATOM 958 O O . SER A 1 119 ? 7.007 14.970 -6.433 1.00 66.25 119 SER A O 1
ATOM 960 N N . THR A 1 120 ? 7.208 13.210 -7.791 1.00 69.75 120 THR A N 1
ATOM 961 C CA . THR A 1 120 ? 5.889 12.655 -7.461 1.00 69.75 120 THR A CA 1
ATOM 962 C C . THR A 1 120 ? 5.863 12.144 -6.022 1.00 69.75 120 THR A C 1
ATOM 964 O O . THR A 1 120 ? 4.813 12.171 -5.383 1.00 69.75 120 THR A O 1
ATOM 967 N N . TRP A 1 121 ? 7.022 11.730 -5.507 1.00 71.81 121 TRP A N 1
ATOM 968 C CA . TRP A 1 121 ? 7.206 11.227 -4.152 1.00 71.81 121 TRP A CA 1
ATOM 969 C C . TRP A 1 121 ? 7.623 12.304 -3.147 1.00 71.81 121 TRP A C 1
ATOM 971 O O . TRP A 1 121 ? 7.497 12.086 -1.946 1.00 71.81 121 TRP A O 1
ATOM 981 N N . GLY A 1 122 ? 8.036 13.488 -3.604 1.00 73.19 122 GLY A N 1
ATOM 982 C CA . GLY A 1 122 ? 8.579 14.523 -2.723 1.00 73.19 122 GLY A CA 1
ATOM 983 C C . GLY A 1 122 ? 9.984 14.191 -2.208 1.00 73.19 122 GLY A C 1
ATOM 984 O O . GLY A 1 122 ? 10.343 14.621 -1.111 1.00 73.19 122 GLY A O 1
ATOM 985 N N . LEU A 1 123 ? 10.728 13.381 -2.968 1.00 73.06 123 LEU A N 1
ATOM 986 C CA . LEU A 1 123 ? 12.095 12.937 -2.680 1.00 73.06 123 LEU A CA 1
ATOM 987 C C . LEU A 1 123 ? 13.119 13.712 -3.529 1.00 73.06 123 LEU A C 1
ATOM 989 O O . LEU A 1 123 ? 14.178 13.194 -3.877 1.00 73.06 123 LEU A O 1
ATOM 993 N N . GLU A 1 124 ? 12.800 14.946 -3.935 1.00 77.44 124 GLU A N 1
ATOM 994 C CA . GLU A 1 124 ? 13.726 15.755 -4.726 1.00 77.44 124 GLU A CA 1
ATOM 995 C C . GLU A 1 124 ? 15.026 16.009 -3.949 1.00 77.44 124 GLU A C 1
ATOM 997 O O . GLU A 1 124 ? 15.003 16.557 -2.848 1.00 77.44 124 GLU A O 1
ATOM 1002 N N . GLY A 1 125 ? 16.160 15.628 -4.544 1.00 72.69 125 GLY A N 1
ATOM 1003 C CA . GLY A 1 125 ? 17.485 15.759 -3.927 1.00 72.69 125 GLY A CA 1
ATOM 1004 C C . GLY A 1 125 ? 17.924 14.568 -3.069 1.00 72.69 125 GLY A C 1
ATOM 1005 O O . GLY A 1 125 ? 19.044 14.595 -2.580 1.00 72.69 125 GLY A O 1
ATOM 1006 N N . GLU A 1 126 ? 17.093 13.529 -2.934 1.00 76.44 126 GLU A N 1
ATOM 1007 C CA . GLU A 1 126 ? 17.333 12.364 -2.068 1.00 76.44 126 GLU A CA 1
ATOM 1008 C C . GLU A 1 126 ? 17.412 11.072 -2.905 1.00 76.44 126 GLU A C 1
ATOM 1010 O O . GLU A 1 126 ? 16.544 10.201 -2.804 1.00 76.44 126 GLU A O 1
ATOM 1015 N N . SER A 1 127 ? 18.421 10.949 -3.779 1.00 67.75 127 SER A N 1
ATOM 1016 C CA . SER A 1 127 ? 18.579 9.763 -4.647 1.00 67.75 127 SER A CA 1
ATOM 1017 C C . SER A 1 127 ? 18.621 8.455 -3.860 1.00 67.75 127 SER A C 1
ATOM 1019 O O . SER A 1 127 ? 18.077 7.448 -4.298 1.00 67.75 127 SER A O 1
ATOM 1021 N N . ASP A 1 128 ? 19.206 8.492 -2.668 1.00 74.94 128 ASP A N 1
ATOM 1022 C CA . ASP A 1 128 ? 19.447 7.309 -1.847 1.00 74.94 128 ASP A CA 1
ATOM 1023 C C . ASP A 1 128 ? 18.132 6.727 -1.296 1.00 74.94 128 ASP A C 1
ATOM 1025 O O . ASP A 1 128 ? 18.011 5.518 -1.112 1.00 74.94 128 ASP A O 1
ATOM 1029 N N . LEU A 1 129 ? 17.104 7.568 -1.108 1.00 77.56 129 LEU A N 1
ATOM 1030 C CA . LEU A 1 129 ? 15.772 7.124 -0.680 1.00 77.56 129 LEU A CA 1
ATOM 1031 C C . LEU A 1 129 ? 14.980 6.469 -1.816 1.00 77.56 129 LEU A C 1
ATOM 1033 O O . LEU A 1 129 ? 14.121 5.628 -1.553 1.00 77.56 129 LEU A O 1
ATOM 1037 N N . GLU A 1 130 ? 15.253 6.827 -3.075 1.00 76.75 130 GLU A N 1
ATOM 1038 C CA . GLU A 1 130 ? 14.671 6.141 -4.236 1.00 76.75 130 GLU A CA 1
ATOM 1039 C C . GLU A 1 130 ? 15.149 4.681 -4.288 1.00 76.75 130 GLU A C 1
ATOM 1041 O O . GLU A 1 130 ? 14.357 3.775 -4.548 1.00 76.75 130 GLU A O 1
ATOM 1046 N N . GLU A 1 131 ? 16.417 4.433 -3.951 1.00 81.19 131 GLU A N 1
ATOM 1047 C CA . GLU A 1 131 ? 17.014 3.092 -3.950 1.00 81.19 131 GLU A CA 1
ATOM 1048 C C . GLU A 1 131 ? 16.438 2.159 -2.870 1.00 81.19 131 GLU A C 1
ATOM 1050 O O . GLU A 1 131 ? 16.586 0.937 -2.958 1.00 81.19 131 GLU A O 1
ATOM 1055 N N . CYS A 1 132 ? 15.727 2.697 -1.874 1.00 84.38 132 CYS A N 1
ATOM 1056 C CA . CYS A 1 132 ? 15.015 1.895 -0.879 1.00 84.38 132 CYS A CA 1
ATOM 1057 C C . CYS A 1 132 ? 13.784 1.173 -1.456 1.00 84.38 132 CYS A C 1
ATOM 1059 O O . CYS A 1 132 ? 13.252 0.258 -0.816 1.00 84.38 132 CYS A O 1
ATOM 1061 N N . PHE A 1 133 ? 13.319 1.556 -2.649 1.00 86.75 133 PHE A N 1
ATOM 1062 C CA . PHE A 1 133 ? 12.140 0.973 -3.275 1.00 86.75 133 PHE A CA 1
ATOM 1063 C C . PHE A 1 133 ? 12.467 -0.167 -4.235 1.00 86.75 133 PHE A C 1
ATOM 1065 O O . PHE A 1 133 ? 13.470 -0.198 -4.942 1.00 86.75 133 PHE A O 1
ATOM 1072 N N . THR A 1 134 ? 11.536 -1.116 -4.305 1.00 89.75 134 THR A N 1
ATOM 1073 C CA . THR A 1 134 ? 11.434 -2.045 -5.430 1.00 89.75 134 THR A CA 1
ATOM 1074 C C . THR A 1 134 ? 10.247 -1.626 -6.282 1.00 89.75 134 THR A C 1
ATOM 1076 O O . THR A 1 134 ? 9.099 -1.753 -5.855 1.00 89.75 134 THR A O 1
ATOM 1079 N N . ASP A 1 135 ? 10.518 -1.140 -7.490 1.00 90.00 135 ASP A N 1
ATOM 1080 C CA . ASP A 1 135 ? 9.469 -0.663 -8.387 1.00 90.00 135 ASP A CA 1
ATOM 1081 C C . ASP A 1 135 ? 8.640 -1.803 -8.978 1.00 90.00 135 ASP A C 1
ATOM 1083 O O . ASP A 1 135 ? 9.175 -2.815 -9.428 1.00 90.00 135 ASP A O 1
ATOM 1087 N N . ILE A 1 136 ? 7.328 -1.595 -9.078 1.00 92.44 136 ILE A N 1
ATOM 1088 C CA . ILE A 1 136 ? 6.444 -2.405 -9.923 1.00 92.44 136 ILE A CA 1
ATOM 1089 C C . ILE A 1 136 ? 5.875 -1.487 -11.001 1.00 92.44 136 ILE A C 1
ATOM 1091 O O . ILE A 1 136 ? 5.024 -0.634 -10.744 1.00 92.44 136 ILE A O 1
ATOM 1095 N N . LEU A 1 137 ? 6.364 -1.659 -12.226 1.00 92.12 137 LEU A N 1
ATOM 1096 C CA . LEU A 1 137 ? 5.986 -0.861 -13.385 1.00 92.12 137 LEU A CA 1
ATOM 1097 C C . LEU A 1 137 ? 4.953 -1.617 -14.210 1.00 92.12 137 LEU A C 1
ATOM 1099 O O . LEU A 1 137 ? 5.140 -2.790 -14.516 1.00 92.12 137 LEU A O 1
ATOM 1103 N N . ILE A 1 138 ? 3.879 -0.934 -14.604 1.00 91.19 138 ILE A N 1
ATOM 1104 C CA . ILE A 1 138 ? 2.741 -1.544 -15.303 1.00 91.19 138 ILE A CA 1
ATOM 1105 C C . ILE A 1 138 ? 2.443 -0.769 -16.586 1.00 91.19 138 ILE A C 1
ATOM 1107 O O . ILE A 1 138 ? 2.498 0.464 -16.611 1.00 91.19 138 ILE A O 1
ATOM 1111 N N . GLY A 1 139 ? 2.071 -1.491 -17.640 1.00 91.50 139 GLY A N 1
ATOM 1112 C CA . GLY A 1 139 ? 1.708 -0.943 -18.940 1.00 91.50 139 GLY A CA 1
ATOM 1113 C C . GLY A 1 139 ? 2.885 -0.227 -19.593 1.00 91.50 139 GLY A C 1
ATOM 1114 O O . GLY A 1 139 ? 4.010 -0.728 -19.600 1.00 91.50 139 GLY A O 1
ATOM 1115 N N . ASN A 1 140 ? 2.635 0.976 -20.109 1.00 91.94 140 ASN A N 1
ATOM 1116 C CA . ASN A 1 140 ? 3.641 1.751 -20.837 1.00 91.94 140 ASN A CA 1
ATOM 1117 C C . ASN A 1 140 ? 4.896 2.042 -20.005 1.00 91.94 140 ASN A C 1
ATOM 1119 O O . ASN A 1 140 ? 5.989 2.029 -20.558 1.00 91.94 140 ASN A O 1
ATOM 1123 N N . PHE A 1 141 ? 4.778 2.200 -18.682 1.00 91.88 141 PHE A N 1
ATOM 1124 C CA . PHE A 1 141 ? 5.945 2.417 -17.820 1.00 91.88 141 PHE A CA 1
ATOM 1125 C C . PHE A 1 141 ? 6.932 1.238 -17.856 1.00 91.88 141 PHE A C 1
ATOM 1127 O O . PHE A 1 141 ? 8.144 1.451 -17.848 1.00 91.88 141 PHE A O 1
ATOM 1134 N N . ALA A 1 142 ? 6.438 -0.003 -17.952 1.00 94.31 142 ALA A N 1
ATOM 1135 C CA . ALA A 1 142 ? 7.287 -1.187 -18.091 1.00 94.31 142 ALA A CA 1
ATOM 1136 C C . ALA A 1 142 ? 8.014 -1.195 -19.448 1.00 94.31 142 ALA A C 1
ATOM 1138 O O . ALA A 1 142 ? 9.225 -1.412 -19.520 1.00 94.31 142 ALA A O 1
ATOM 1139 N N . ILE A 1 143 ? 7.288 -0.883 -20.525 1.00 95.81 143 ILE A N 1
ATOM 1140 C CA . ILE A 1 143 ? 7.830 -0.804 -21.891 1.00 95.81 143 ILE A CA 1
ATOM 1141 C C . ILE A 1 143 ? 8.895 0.295 -22.007 1.00 95.81 143 ILE A C 1
ATOM 1143 O O . ILE A 1 143 ? 9.975 0.072 -22.563 1.00 95.81 143 ILE A O 1
ATOM 1147 N N . GLU A 1 144 ? 8.627 1.475 -21.449 1.00 95.00 144 GLU A N 1
ATOM 1148 C CA . GLU A 1 144 ? 9.544 2.616 -21.432 1.00 95.00 144 GLU A CA 1
ATOM 1149 C C . GLU A 1 144 ? 10.809 2.314 -20.625 1.00 95.00 144 GLU A C 1
ATOM 1151 O O . GLU A 1 144 ? 11.925 2.596 -21.085 1.00 95.00 144 GLU A O 1
ATOM 1156 N N . ARG A 1 145 ? 10.665 1.673 -19.456 1.00 94.44 145 ARG A N 1
ATOM 1157 C CA . ARG A 1 145 ? 11.805 1.234 -18.646 1.00 94.44 145 ARG A CA 1
ATOM 1158 C C . ARG A 1 145 ? 12.664 0.226 -19.398 1.00 94.44 145 ARG A C 1
ATOM 1160 O O . ARG A 1 145 ? 13.873 0.435 -19.507 1.00 94.44 145 ARG A O 1
ATOM 1167 N N . CYS A 1 146 ? 12.059 -0.814 -19.970 1.00 96.75 146 CYS A N 1
ATOM 1168 C CA . CYS A 1 146 ? 12.773 -1.819 -20.759 1.00 96.75 146 CYS A CA 1
ATOM 1169 C C . CYS A 1 146 ? 13.479 -1.190 -21.970 1.00 96.75 146 CYS A C 1
ATOM 1171 O O . CYS A 1 146 ? 14.641 -1.487 -22.251 1.00 96.75 146 CYS A O 1
ATOM 1173 N N . THR A 1 147 ? 12.814 -0.263 -22.663 1.00 96.81 147 THR A N 1
ATOM 1174 C CA . THR A 1 147 ? 13.395 0.474 -23.793 1.00 96.81 147 THR A CA 1
ATOM 1175 C C . THR A 1 147 ? 14.603 1.300 -23.364 1.00 96.81 147 THR A C 1
ATOM 1177 O O . THR A 1 147 ? 15.618 1.311 -24.065 1.00 96.81 147 THR A O 1
ATOM 1180 N N . THR A 1 148 ? 14.514 1.966 -22.213 1.00 95.56 148 THR A N 1
ATOM 1181 C CA . THR A 1 148 ? 15.615 2.743 -21.635 1.00 95.56 148 THR A CA 1
ATOM 1182 C C . THR A 1 148 ? 16.795 1.844 -21.284 1.00 95.56 148 THR A C 1
ATOM 1184 O O . THR A 1 148 ? 17.916 2.150 -21.678 1.00 95.56 148 THR A O 1
ATOM 1187 N N . LEU A 1 149 ? 16.554 0.710 -20.617 1.00 95.56 149 LEU A N 1
ATOM 1188 C CA . LEU A 1 149 ? 17.598 -0.265 -20.283 1.00 95.56 149 LEU A CA 1
ATOM 1189 C C . LEU A 1 149 ? 18.270 -0.818 -21.542 1.00 95.56 149 LEU A C 1
ATOM 1191 O O . LEU A 1 149 ? 19.491 -0.778 -21.641 1.00 95.56 149 LEU A O 1
ATOM 1195 N N . ARG A 1 150 ? 17.495 -1.204 -22.564 1.00 97.06 150 ARG A N 1
ATOM 1196 C CA . ARG A 1 150 ? 18.033 -1.638 -23.862 1.00 97.06 150 ARG A CA 1
ATOM 1197 C C . ARG A 1 150 ? 18.952 -0.586 -24.489 1.00 97.06 150 ARG A C 1
ATOM 1199 O O . ARG A 1 150 ? 20.023 -0.925 -24.980 1.00 97.06 150 ARG A O 1
ATOM 1206 N N . ARG A 1 151 ? 18.534 0.687 -24.490 1.00 96.25 151 ARG A N 1
ATOM 1207 C CA . ARG A 1 151 ? 19.278 1.802 -25.110 1.00 96.25 151 ARG A CA 1
ATOM 1208 C C . ARG A 1 151 ? 20.598 2.128 -24.406 1.00 96.25 151 ARG A C 1
ATOM 1210 O O . ARG A 1 151 ? 21.443 2.759 -25.031 1.00 96.25 151 ARG A O 1
ATOM 1217 N N . LYS A 1 152 ? 20.796 1.694 -23.155 1.00 96.44 152 LYS A N 1
ATOM 1218 C CA . LYS A 1 152 ? 22.075 1.847 -22.437 1.00 96.44 152 LYS A CA 1
ATOM 1219 C C . LYS A 1 152 ? 23.184 0.939 -22.978 1.00 96.44 152 LYS A C 1
ATOM 1221 O O . LYS A 1 152 ? 24.345 1.159 -22.652 1.00 96.44 152 LYS A O 1
ATOM 1226 N N . HIS A 1 153 ? 22.846 -0.062 -23.789 1.00 95.94 153 HIS A N 1
ATOM 1227 C CA . HIS A 1 153 ? 23.792 -1.061 -24.275 1.00 95.94 153 HIS A CA 1
ATOM 1228 C C . HIS A 1 153 ? 24.000 -0.973 -25.791 1.00 95.94 153 HIS A C 1
ATOM 1230 O O . HIS A 1 153 ? 23.108 -0.591 -26.551 1.00 95.94 153 HIS A O 1
ATOM 1236 N N . HIS A 1 154 ? 25.200 -1.345 -26.239 1.00 95.56 154 HIS A N 1
ATOM 1237 C CA . HIS A 1 154 ? 25.546 -1.375 -27.658 1.00 95.56 154 HIS A CA 1
ATOM 1238 C C . HIS A 1 154 ? 24.763 -2.474 -28.395 1.00 95.56 154 HIS A C 1
ATOM 1240 O O . HIS A 1 154 ? 24.586 -3.565 -27.864 1.00 95.56 154 HIS A O 1
ATOM 1246 N N . LYS A 1 155 ? 24.350 -2.232 -29.648 1.00 96.06 155 LYS A N 1
ATOM 1247 C CA . LYS A 1 155 ? 23.458 -3.135 -30.412 1.00 96.06 155 LYS A CA 1
ATOM 1248 C C . LYS A 1 155 ? 23.970 -4.571 -30.582 1.00 96.06 155 LYS A C 1
ATOM 1250 O O . LYS A 1 155 ? 23.178 -5.476 -30.813 1.00 96.06 155 LYS A O 1
ATOM 1255 N N . THR A 1 156 ? 25.282 -4.771 -30.506 1.00 95.62 156 THR A N 1
ATOM 1256 C CA . THR A 1 156 ? 25.930 -6.085 -30.645 1.00 95.62 156 THR A CA 1
ATOM 1257 C C . THR A 1 156 ? 26.177 -6.788 -29.308 1.00 95.62 156 THR A C 1
ATOM 1259 O O . THR A 1 156 ? 26.712 -7.893 -29.304 1.00 95.62 156 THR A O 1
ATOM 1262 N N . SER A 1 157 ? 25.841 -6.162 -28.175 1.00 97.38 157 SER A N 1
ATOM 1263 C CA . SER A 1 157 ? 26.098 -6.730 -26.851 1.00 97.38 157 SER A CA 1
ATOM 1264 C C . SER A 1 157 ? 25.051 -7.782 -26.466 1.00 97.38 157 SER A C 1
ATOM 1266 O O . SER A 1 157 ? 23.912 -7.773 -26.949 1.00 97.38 157 SER A O 1
ATOM 1268 N N . GLN A 1 158 ? 25.428 -8.691 -25.563 1.00 97.12 158 GLN A N 1
ATOM 1269 C CA . GLN A 1 158 ? 24.511 -9.710 -25.049 1.00 97.12 158 GLN A CA 1
ATOM 1270 C C . GLN A 1 158 ? 23.357 -9.081 -24.257 1.00 97.12 158 GLN A C 1
ATOM 1272 O O . GLN A 1 158 ? 22.222 -9.546 -24.347 1.00 97.12 158 GLN A O 1
ATOM 1277 N N . GLU A 1 159 ? 23.617 -7.987 -23.541 1.00 97.31 159 GLU A N 1
ATOM 1278 C CA . GLU A 1 159 ? 22.622 -7.224 -22.785 1.00 97.31 159 GLU A CA 1
ATOM 1279 C C . GLU A 1 159 ? 21.594 -6.581 -23.716 1.00 97.31 159 GLU A C 1
ATOM 1281 O O . GLU A 1 159 ? 20.396 -6.645 -23.447 1.00 97.31 159 GLU A O 1
ATOM 1286 N N . TYR A 1 160 ? 22.023 -6.011 -24.848 1.00 97.62 160 TYR A N 1
ATOM 1287 C CA . TYR A 1 160 ? 21.092 -5.478 -25.843 1.00 97.62 160 TYR A CA 1
ATOM 1288 C C . TYR A 1 160 ? 20.188 -6.580 -26.409 1.00 97.62 160 TYR A C 1
ATOM 1290 O O . TYR A 1 160 ? 18.973 -6.392 -26.524 1.00 97.62 160 TYR A O 1
ATOM 1298 N N . ALA A 1 161 ? 20.756 -7.750 -26.722 1.00 97.31 161 ALA A N 1
ATOM 1299 C CA . ALA A 1 161 ? 19.992 -8.907 -27.185 1.00 97.31 161 ALA A CA 1
ATOM 1300 C C . ALA A 1 161 ? 19.027 -9.436 -26.107 1.00 97.31 161 ALA A C 1
ATOM 1302 O O . ALA A 1 161 ? 17.890 -9.798 -26.412 1.00 97.31 161 ALA A O 1
ATOM 1303 N N . TYR A 1 162 ? 19.445 -9.449 -24.838 1.00 97.31 162 TYR A N 1
ATOM 1304 C CA . TYR A 1 162 ? 18.587 -9.781 -23.701 1.00 97.31 162 TYR A CA 1
ATOM 1305 C C . TYR A 1 162 ? 17.402 -8.817 -23.598 1.00 97.31 162 TYR A C 1
ATOM 1307 O O . TYR A 1 162 ? 16.256 -9.253 -23.687 1.00 97.31 162 TYR A O 1
ATOM 1315 N N . TRP A 1 163 ? 17.653 -7.510 -23.514 1.00 97.81 163 TRP A N 1
ATOM 1316 C CA . TRP A 1 163 ? 16.588 -6.514 -23.382 1.00 97.81 163 TRP A CA 1
ATOM 1317 C C . TRP A 1 163 ? 15.682 -6.428 -24.609 1.00 97.81 163 TRP A C 1
ATOM 1319 O O . TRP A 1 163 ? 14.515 -6.072 -24.485 1.00 97.81 163 TRP A O 1
ATOM 1329 N N . THR A 1 164 ? 16.180 -6.789 -25.792 1.00 97.81 164 THR A N 1
ATOM 1330 C CA . THR A 1 164 ? 15.346 -6.926 -26.994 1.00 97.81 164 THR A CA 1
ATOM 1331 C C . THR A 1 164 ? 14.350 -8.078 -26.856 1.00 97.81 164 THR A C 1
ATOM 1333 O O . THR A 1 164 ? 13.182 -7.904 -27.194 1.00 97.81 164 THR A O 1
ATOM 1336 N N . ARG A 1 165 ? 14.773 -9.225 -26.306 1.00 97.81 165 ARG A N 1
ATOM 1337 C CA . ARG A 1 165 ? 13.868 -10.350 -26.013 1.00 97.81 165 ARG A CA 1
ATOM 1338 C C . ARG A 1 165 ? 12.853 -9.997 -24.929 1.00 97.81 165 ARG A C 1
ATOM 1340 O O . ARG A 1 165 ? 11.680 -10.314 -25.082 1.00 97.81 165 ARG A O 1
ATOM 1347 N N . VAL A 1 166 ? 13.290 -9.315 -23.868 1.00 97.62 166 VAL A N 1
ATOM 1348 C CA . VAL A 1 166 ? 12.393 -8.850 -22.798 1.00 97.62 166 VAL A CA 1
ATOM 1349 C C . VAL A 1 166 ? 11.356 -7.870 -23.344 1.00 97.62 166 VAL A C 1
ATOM 1351 O O . VAL A 1 166 ? 10.177 -8.021 -23.048 1.00 97.62 166 VAL A O 1
ATOM 1354 N N . LEU A 1 167 ? 11.761 -6.910 -24.179 1.00 97.69 167 LEU A N 1
ATOM 1355 C CA . LEU A 1 167 ? 10.831 -5.959 -24.787 1.00 97.69 167 LEU A CA 1
ATOM 1356 C C . LEU A 1 167 ? 9.776 -6.674 -25.641 1.00 97.69 167 LEU A C 1
ATOM 1358 O O . LEU A 1 167 ? 8.592 -6.421 -25.461 1.00 97.69 167 LEU A O 1
ATOM 1362 N N . ALA A 1 168 ? 10.197 -7.614 -26.493 1.00 97.50 168 ALA A N 1
ATOM 1363 C CA . ALA A 1 168 ? 9.275 -8.402 -27.309 1.00 97.50 168 ALA A CA 1
ATOM 1364 C C . ALA A 1 168 ? 8.298 -9.230 -26.453 1.00 97.50 168 ALA A C 1
ATOM 1366 O O . ALA A 1 168 ? 7.123 -9.330 -26.789 1.00 97.50 168 ALA A O 1
ATOM 1367 N N . PHE A 1 1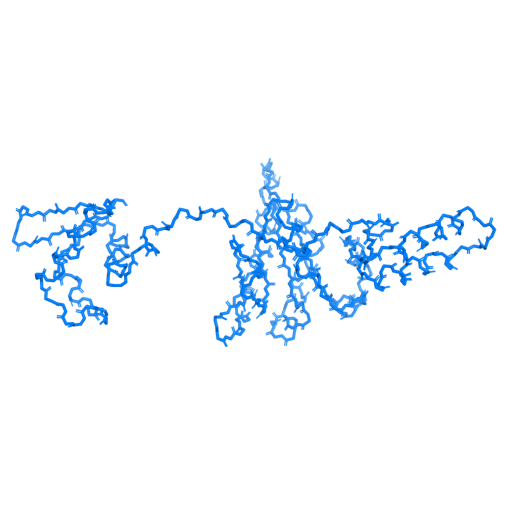69 ? 8.764 -9.794 -25.333 1.00 97.06 169 PHE A N 1
ATOM 1368 C CA . PHE A 1 169 ? 7.902 -10.484 -24.371 1.00 97.06 169 PHE A CA 1
ATOM 1369 C C . PHE A 1 169 ? 6.863 -9.539 -23.753 1.00 97.06 169 PHE A C 1
ATOM 1371 O O . PHE A 1 169 ? 5.686 -9.883 -23.687 1.00 97.06 169 PHE A O 1
ATOM 1378 N N . LEU A 1 170 ? 7.282 -8.347 -23.320 1.00 96.88 170 LEU A N 1
ATOM 1379 C CA . LEU A 1 170 ? 6.385 -7.365 -22.713 1.00 96.88 170 LEU A CA 1
ATOM 1380 C C . LEU A 1 170 ? 5.329 -6.866 -23.709 1.00 96.88 170 LEU A C 1
ATOM 1382 O O . LEU A 1 170 ? 4.169 -6.750 -23.335 1.00 96.88 170 LEU A O 1
ATOM 1386 N N . GLU A 1 171 ? 5.705 -6.614 -24.966 1.00 96.19 171 GLU A N 1
ATOM 1387 C CA . GLU A 1 171 ? 4.797 -6.156 -26.033 1.00 96.19 171 GLU A CA 1
ATOM 1388 C C . GLU A 1 171 ? 3.722 -7.191 -26.4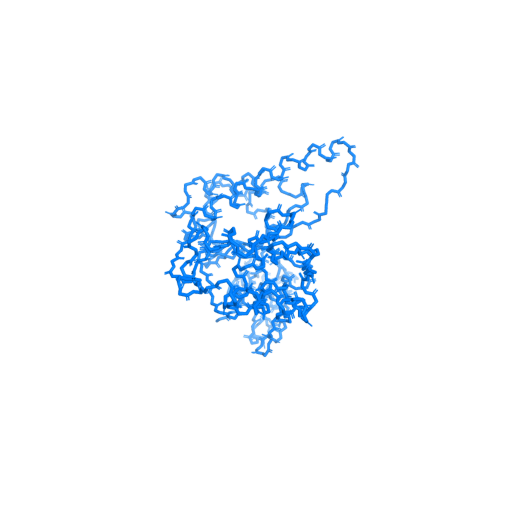10 1.00 96.19 171 GLU A C 1
ATOM 1390 O O . GLU A 1 171 ? 2.686 -6.824 -26.959 1.00 96.19 171 GLU A O 1
ATOM 1395 N N . GLN A 1 172 ? 3.940 -8.473 -26.105 1.00 95.00 172 GLN A N 1
ATOM 1396 C CA . GLN A 1 172 ? 2.957 -9.541 -26.323 1.00 95.00 172 GLN A CA 1
ATOM 1397 C C . GLN A 1 172 ? 1.937 -9.672 -25.185 1.00 95.00 172 GLN A C 1
ATOM 1399 O O . GLN A 1 172 ? 0.943 -10.381 -25.339 1.00 95.00 172 GLN A O 1
ATOM 1404 N N . GLN A 1 173 ? 2.174 -9.034 -24.037 1.00 92.12 173 GLN A N 1
ATOM 1405 C CA . GLN A 1 173 ? 1.264 -9.117 -22.900 1.00 92.12 173 GLN A CA 1
ATOM 1406 C C . GLN A 1 173 ? 0.138 -8.086 -23.006 1.00 92.12 173 GLN A C 1
ATOM 1408 O O . GLN A 1 173 ? 0.379 -6.927 -23.330 1.00 92.12 173 GLN A O 1
ATOM 1413 N N . ASP A 1 174 ? -1.080 -8.475 -22.615 1.00 89.44 174 ASP A N 1
ATOM 1414 C CA . ASP A 1 174 ? -2.205 -7.536 -22.447 1.00 89.44 174 ASP A CA 1
ATOM 1415 C C . ASP A 1 174 ? -1.894 -6.471 -21.377 1.00 89.44 174 ASP A C 1
ATOM 1417 O O . ASP A 1 174 ? -2.270 -5.303 -21.480 1.00 89.44 174 ASP A O 1
ATOM 1421 N N . ARG A 1 175 ? -1.144 -6.869 -20.341 1.00 89.62 175 ARG A N 1
ATOM 1422 C CA . ARG A 1 175 ? -0.724 -5.999 -19.236 1.00 89.62 175 ARG A CA 1
ATOM 1423 C C . ARG A 1 175 ? 0.781 -6.129 -19.000 1.00 89.62 175 ARG A C 1
ATOM 1425 O O . ARG A 1 175 ? 1.182 -6.844 -18.081 1.00 89.62 175 ARG A O 1
ATOM 1432 N N . PRO A 1 176 ? 1.614 -5.433 -19.797 1.00 94.31 176 PRO A N 1
ATOM 1433 C CA . PRO A 1 176 ? 3.062 -5.449 -19.631 1.00 94.31 176 PRO A CA 1
ATOM 1434 C C . PRO A 1 176 ? 3.448 -5.077 -18.199 1.00 94.31 176 PRO A C 1
ATOM 1436 O O . PRO A 1 176 ? 2.910 -4.115 -17.646 1.00 94.31 176 PRO A O 1
ATOM 1439 N N . CYS A 1 177 ? 4.371 -5.816 -17.591 1.00 94.75 177 CYS A N 1
ATOM 1440 C CA . CYS A 1 177 ? 4.779 -5.571 -16.214 1.00 94.75 177 CYS A CA 1
ATOM 1441 C C . CYS A 1 177 ? 6.270 -5.837 -16.009 1.00 94.75 177 CYS A C 1
ATOM 1443 O O . CYS A 1 177 ? 6.836 -6.783 -16.557 1.00 94.75 177 CYS A O 1
ATOM 1445 N N . MET A 1 178 ? 6.905 -5.006 -15.190 1.00 95.25 178 MET A N 1
ATOM 1446 C CA . MET A 1 178 ? 8.248 -5.247 -14.678 1.00 95.25 178 MET A CA 1
ATOM 1447 C C . MET A 1 178 ? 8.263 -5.068 -13.165 1.00 95.25 178 MET A C 1
ATOM 1449 O O . MET A 1 178 ? 7.677 -4.121 -12.648 1.00 95.25 178 MET A O 1
ATOM 1453 N N . ALA A 1 179 ? 8.974 -5.954 -12.475 1.00 93.50 179 ALA A N 1
ATOM 1454 C CA . ALA A 1 179 ? 9.342 -5.788 -11.076 1.00 93.50 179 ALA A CA 1
ATOM 1455 C C . ALA A 1 179 ? 10.844 -5.483 -11.022 1.00 93.50 179 ALA A C 1
ATOM 1457 O O . ALA A 1 179 ? 11.666 -6.292 -11.463 1.00 93.50 179 ALA A O 1
ATOM 1458 N N . ALA A 1 180 ? 11.201 -4.291 -10.552 1.00 90.56 180 ALA A N 1
ATOM 1459 C CA . ALA A 1 180 ? 12.519 -3.692 -10.704 1.00 90.56 180 ALA A CA 1
ATOM 1460 C C . ALA A 1 180 ? 13.007 -3.777 -12.167 1.00 90.56 180 ALA A C 1
ATOM 1462 O O . ALA A 1 180 ? 12.395 -3.220 -13.079 1.00 90.56 180 ALA A O 1
ATOM 1463 N N . ASN A 1 181 ? 14.099 -4.504 -12.409 1.00 92.50 181 ASN A N 1
ATOM 1464 C CA . ASN A 1 181 ? 14.668 -4.729 -13.738 1.00 92.50 181 ASN A CA 1
ATOM 1465 C C . ASN A 1 181 ? 14.405 -6.163 -14.241 1.00 92.50 181 ASN A C 1
ATOM 1467 O O . ASN A 1 181 ? 15.218 -6.723 -14.973 1.00 92.50 181 ASN A O 1
ATOM 1471 N N . MET A 1 182 ? 13.290 -6.780 -13.848 1.00 94.69 182 MET A N 1
ATOM 1472 C CA . MET A 1 182 ? 12.896 -8.109 -14.318 1.00 94.69 182 MET A CA 1
ATOM 1473 C C . MET A 1 182 ? 11.496 -8.076 -14.940 1.00 94.69 182 MET A C 1
ATOM 1475 O O . MET A 1 182 ? 10.614 -7.406 -14.397 1.00 94.69 182 MET A O 1
ATOM 1479 N N . PRO A 1 183 ? 11.261 -8.776 -16.068 1.00 95.50 183 PRO A N 1
ATOM 1480 C CA . PRO A 1 183 ? 9.908 -8.949 -16.583 1.00 95.50 183 PRO A CA 1
ATOM 1481 C C . PRO A 1 183 ? 9.055 -9.714 -15.571 1.00 95.50 183 PRO A C 1
ATOM 1483 O O . PRO A 1 183 ? 9.511 -10.681 -14.963 1.00 95.50 183 PRO A O 1
ATOM 1486 N N . ALA A 1 184 ? 7.808 -9.288 -15.413 1.00 94.62 184 ALA A N 1
ATOM 1487 C CA . ALA A 1 184 ? 6.837 -9.912 -14.528 1.00 94.62 184 ALA A CA 1
ATOM 1488 C C . ALA A 1 184 ? 5.520 -10.141 -15.275 1.00 94.62 184 ALA A C 1
ATOM 1490 O O . ALA A 1 184 ? 5.238 -9.485 -16.275 1.00 94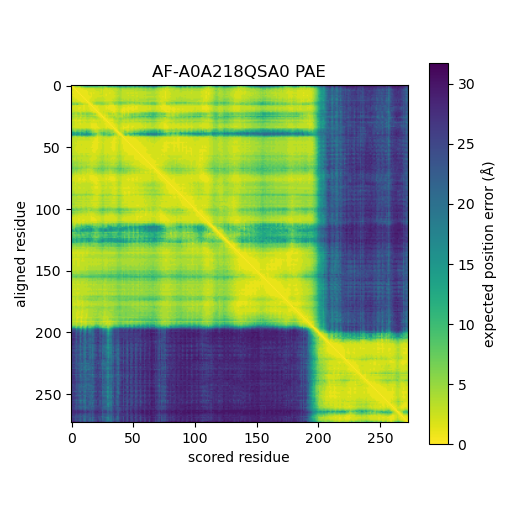.62 184 ALA A O 1
ATOM 1491 N N . THR A 1 185 ? 4.710 -11.078 -14.786 1.00 92.25 185 THR A N 1
ATOM 1492 C CA . THR A 1 185 ? 3.360 -11.325 -15.309 1.00 92.25 185 THR A CA 1
ATOM 1493 C C . THR A 1 185 ? 2.351 -10.981 -14.227 1.00 92.25 185 THR A C 1
ATOM 1495 O O . THR A 1 185 ? 2.453 -11.469 -13.102 1.00 92.25 185 THR A O 1
ATOM 1498 N N . ILE A 1 186 ? 1.390 -10.125 -14.566 1.00 90.25 186 ILE A N 1
ATOM 1499 C CA . ILE A 1 186 ? 0.254 -9.828 -13.693 1.00 90.25 186 ILE A CA 1
ATOM 1500 C C . ILE A 1 186 ? -0.799 -10.919 -13.923 1.00 90.25 186 ILE A C 1
ATOM 1502 O O . ILE A 1 186 ? -1.148 -11.160 -15.080 1.00 90.25 186 ILE A O 1
ATOM 1506 N N . PRO A 1 187 ? -1.312 -11.583 -12.872 1.00 89.94 187 PRO A N 1
ATOM 1507 C CA . PRO A 1 187 ? -2.407 -12.535 -13.035 1.00 89.94 187 PRO A CA 1
ATOM 1508 C C . PRO A 1 187 ? -3.648 -11.852 -13.621 1.00 89.94 187 PRO A C 1
ATOM 1510 O O . PRO A 1 187 ? -3.839 -10.641 -13.479 1.00 89.94 187 PRO A O 1
ATOM 1513 N N . ASP A 1 188 ? -4.523 -12.623 -14.262 1.00 89.19 188 ASP A N 1
ATOM 1514 C CA . ASP A 1 188 ? -5.805 -12.081 -14.700 1.00 89.19 188 ASP A CA 1
ATOM 1515 C C . ASP A 1 188 ? -6.694 -11.776 -13.485 1.00 89.19 188 ASP A C 1
ATOM 1517 O O . ASP A 1 188 ? -7.215 -12.668 -12.818 1.00 89.19 188 ASP A O 1
ATOM 1521 N N . LEU A 1 189 ? -6.845 -10.482 -13.197 1.00 89.44 189 LEU A N 1
ATOM 1522 C CA . LEU A 1 189 ? -7.648 -9.957 -12.093 1.00 89.44 189 LEU A CA 1
ATOM 1523 C C . LEU A 1 189 ? -9.031 -9.461 -12.542 1.00 89.44 189 LEU A C 1
ATOM 1525 O O . LEU A 1 189 ? -9.675 -8.718 -11.808 1.00 89.44 189 LEU A O 1
ATOM 1529 N N . THR A 1 190 ? -9.488 -9.805 -13.751 1.00 86.88 190 THR A N 1
ATOM 1530 C CA . THR A 1 190 ? -10.745 -9.269 -14.312 1.00 86.88 190 THR A CA 1
ATOM 1531 C C . THR A 1 190 ? -11.970 -9.636 -13.473 1.00 86.88 190 THR A C 1
ATOM 1533 O O . THR A 1 190 ? -12.827 -8.787 -13.252 1.00 86.88 190 THR A O 1
ATOM 1536 N N . ASN A 1 191 ? -12.008 -10.866 -12.953 1.00 87.56 191 ASN A N 1
ATOM 1537 C CA . ASN A 1 191 ? -13.065 -11.359 -12.061 1.00 87.56 191 ASN A CA 1
ATOM 1538 C C . ASN A 1 191 ? -12.571 -11.542 -10.621 1.00 87.56 191 ASN A C 1
ATOM 1540 O O . ASN A 1 191 ? -13.197 -12.250 -9.834 1.00 87.56 191 ASN A O 1
ATOM 1544 N N . TRP A 1 192 ? -11.405 -10.980 -10.294 1.00 88.88 192 TRP A N 1
ATOM 1545 C CA . TRP A 1 192 ? -10.871 -11.108 -8.951 1.00 88.88 192 TRP A CA 1
ATOM 1546 C C . TRP A 1 192 ? -11.648 -10.198 -8.004 1.00 88.88 192 TRP A C 1
ATOM 1548 O O . TRP A 1 192 ? -11.718 -8.983 -8.194 1.00 88.88 192 TRP A O 1
ATOM 1558 N N . GLU A 1 193 ? -12.186 -10.803 -6.953 1.00 84.25 193 GLU A N 1
ATOM 1559 C CA . GLU A 1 193 ? -12.705 -10.105 -5.793 1.00 84.25 193 GLU A CA 1
ATOM 1560 C C . GLU A 1 193 ? -12.009 -10.646 -4.555 1.00 84.25 193 GLU A C 1
ATOM 1562 O O . GLU A 1 193 ? -11.844 -11.857 -4.387 1.00 84.25 193 GLU A O 1
ATOM 1567 N N . ARG A 1 194 ? -11.624 -9.737 -3.663 1.00 84.81 194 ARG A N 1
ATOM 1568 C CA . ARG A 1 194 ? -11.107 -10.111 -2.357 1.00 84.81 194 ARG A CA 1
ATOM 1569 C C . ARG A 1 194 ? -12.164 -10.914 -1.605 1.00 84.81 194 ARG A C 1
ATOM 1571 O O . ARG A 1 194 ? -13.260 -10.411 -1.337 1.00 84.81 194 ARG A O 1
ATOM 1578 N N . ALA A 1 195 ? -11.805 -12.134 -1.216 1.00 80.44 195 ALA A N 1
ATOM 1579 C CA . ALA A 1 195 ? -12.584 -12.892 -0.257 1.00 80.44 195 ALA A CA 1
ATOM 1580 C C . ALA A 1 195 ? -12.550 -12.123 1.065 1.00 80.44 195 ALA A C 1
ATOM 1582 O O . ALA A 1 195 ? -11.502 -12.009 1.694 1.00 80.44 195 ALA A O 1
ATOM 1583 N N . ILE A 1 196 ? -13.683 -11.557 1.475 1.00 72.69 196 ILE A N 1
ATOM 1584 C CA . ILE A 1 196 ? -13.813 -11.094 2.852 1.00 72.69 196 ILE A CA 1
ATOM 1585 C C . ILE A 1 196 ? -13.853 -12.380 3.674 1.00 72.69 196 ILE A C 1
ATOM 1587 O O . ILE A 1 196 ? -14.793 -13.158 3.465 1.00 72.69 196 ILE A O 1
ATOM 1591 N N . PRO A 1 197 ? -12.862 -12.649 4.552 1.00 60.66 197 PRO A N 1
ATOM 1592 C CA . PRO A 1 197 ? -13.027 -13.699 5.548 1.00 60.66 197 PRO A CA 1
ATOM 1593 C C . PRO A 1 197 ? -14.353 -13.376 6.198 1.00 60.66 197 PRO A C 1
ATOM 1595 O O . PRO A 1 197 ? -14.494 -12.234 6.631 1.00 60.66 197 PRO A O 1
ATOM 1598 N N . SER A 1 198 ? -15.337 -14.282 6.139 1.00 50.28 198 SER A N 1
ATOM 1599 C CA . SER A 1 198 ? -16.658 -14.018 6.699 1.00 50.28 198 SER A CA 1
ATOM 1600 C C . SER A 1 198 ? -16.415 -13.458 8.086 1.00 50.28 198 SER A C 1
ATOM 1602 O O . SER A 1 198 ? -15.962 -14.201 8.961 1.00 50.28 198 SER A O 1
ATOM 1604 N N . GLU A 1 199 ? -16.593 -12.144 8.253 1.00 47.81 199 GLU A N 1
ATOM 1605 C CA . GLU A 1 199 ? -16.515 -11.551 9.567 1.00 47.81 199 GLU A CA 1
ATOM 1606 C C . GLU A 1 199 ? -17.521 -12.387 10.338 1.00 47.81 199 GLU A C 1
ATOM 1608 O O . GLU A 1 199 ? -18.673 -12.533 9.910 1.00 47.81 199 GLU A O 1
ATOM 1613 N N . SER A 1 200 ? -17.071 -13.048 11.404 1.00 41.69 200 SER A N 1
ATOM 1614 C CA . SER A 1 200 ? -17.993 -13.417 12.456 1.00 41.69 200 SER A CA 1
ATOM 1615 C C . SER A 1 200 ? -18.661 -12.099 12.786 1.00 41.69 200 SER A C 1
ATOM 1617 O O . SER A 1 200 ? -18.031 -11.229 13.384 1.00 41.69 200 SER A O 1
ATOM 1619 N N . VAL A 1 201 ? -19.856 -11.891 12.220 1.00 43.72 201 VAL A N 1
ATOM 1620 C CA . VAL A 1 201 ? -20.578 -10.632 12.311 1.00 43.72 201 VAL A CA 1
ATOM 1621 C C . VAL A 1 201 ? -20.519 -10.303 13.779 1.00 43.72 201 VAL A C 1
ATOM 1623 O O . VAL A 1 201 ? -20.994 -11.105 14.592 1.00 43.72 201 VAL A O 1
ATOM 1626 N N . THR A 1 202 ? -19.817 -9.223 14.140 1.00 54.38 202 THR A N 1
ATOM 1627 C CA . THR A 1 202 ? -19.674 -8.943 15.564 1.00 54.38 202 THR A CA 1
ATOM 1628 C C . THR A 1 202 ? -21.099 -8.881 16.106 1.00 54.38 202 THR A C 1
ATOM 1630 O O . THR A 1 202 ? -21.975 -8.359 15.411 1.00 54.38 202 THR A O 1
ATOM 1633 N N . PRO A 1 203 ? -21.391 -9.445 17.287 1.00 56.06 203 PRO A N 1
ATOM 1634 C CA . PRO A 1 203 ? -22.723 -9.399 17.880 1.00 56.06 203 PRO A CA 1
ATOM 1635 C C . PRO A 1 203 ? -23.471 -8.073 17.654 1.00 56.06 203 PRO A C 1
ATOM 1637 O O . PRO A 1 203 ? -24.635 -8.069 17.275 1.00 56.06 203 PRO A O 1
ATOM 1640 N N . ALA A 1 204 ? -22.762 -6.944 17.755 1.00 58.38 204 ALA A N 1
ATOM 1641 C CA . ALA A 1 204 ? -23.277 -5.606 17.473 1.00 58.38 204 ALA A CA 1
ATOM 1642 C C . ALA A 1 204 ? -23.749 -5.361 16.028 1.00 58.38 204 ALA A C 1
ATOM 1644 O O . ALA A 1 204 ? -24.723 -4.645 15.831 1.00 58.38 204 ALA A O 1
ATOM 1645 N N . GLN A 1 205 ? -23.053 -5.881 15.018 1.00 57.56 205 GLN A N 1
ATOM 1646 C CA . GLN A 1 205 ? -23.375 -5.678 13.600 1.00 57.56 205 GLN A CA 1
ATOM 1647 C C . GLN A 1 205 ? -24.521 -6.580 13.119 1.00 57.56 205 GLN A C 1
ATOM 1649 O O . GLN A 1 205 ? -25.202 -6.223 12.161 1.00 57.56 205 GLN A O 1
ATOM 1654 N N . ALA A 1 206 ? -24.758 -7.715 13.787 1.00 62.88 206 ALA A N 1
ATOM 1655 C CA . ALA A 1 206 ? -25.899 -8.595 13.514 1.00 62.88 206 ALA A CA 1
ATOM 1656 C C . ALA A 1 206 ? -27.207 -8.018 14.078 1.00 62.88 206 ALA A C 1
ATOM 1658 O O . ALA A 1 206 ? -28.299 -8.317 13.595 1.00 62.88 206 ALA A O 1
ATOM 1659 N N . LEU A 1 207 ? -27.093 -7.179 15.108 1.00 77.00 207 LEU A N 1
ATOM 1660 C CA . LEU A 1 207 ? -28.216 -6.531 15.761 1.00 77.00 207 LEU A CA 1
ATOM 1661 C C . LEU A 1 207 ? -28.620 -5.258 15.003 1.00 77.00 207 LEU A C 1
ATOM 1663 O O . LEU A 1 207 ? -27.833 -4.329 14.834 1.00 77.00 207 LEU A O 1
ATOM 1667 N N . GLY A 1 208 ? -29.883 -5.185 14.582 1.00 82.81 208 GLY A N 1
ATOM 1668 C CA . GLY A 1 208 ? -30.492 -3.930 14.139 1.00 82.81 208 GLY A CA 1
ATOM 1669 C C . GLY A 1 208 ? -30.704 -2.952 15.303 1.00 82.81 208 GLY A C 1
ATOM 1670 O O . GLY A 1 208 ? -30.659 -3.329 16.479 1.00 82.81 208 GLY A O 1
ATOM 1671 N N . GLU A 1 209 ? -30.977 -1.682 14.997 1.00 85.50 209 GLU A N 1
ATOM 1672 C CA . GLU A 1 209 ? -31.501 -0.766 16.016 1.00 85.50 209 GLU A CA 1
ATOM 1673 C C . GLU A 1 209 ? -32.919 -1.200 16.427 1.00 85.50 209 GLU A C 1
ATOM 1675 O O . GLU A 1 209 ? -33.695 -1.626 15.568 1.00 85.50 209 GLU A O 1
ATOM 1680 N N . PRO A 1 210 ? -33.289 -1.104 17.715 1.00 88.81 210 PRO A N 1
ATOM 1681 C CA . PRO A 1 210 ? -32.540 -0.487 18.820 1.00 88.81 210 PRO A CA 1
ATOM 1682 C C . PRO A 1 210 ? -31.666 -1.459 19.642 1.00 88.81 210 PRO A C 1
ATOM 1684 O O . PRO A 1 210 ? -31.031 -1.050 20.616 1.00 88.81 210 PRO A O 1
ATOM 1687 N N . LEU A 1 211 ? -31.627 -2.747 19.282 1.00 91.19 211 LEU A N 1
ATOM 1688 C CA . LEU A 1 211 ? -30.920 -3.798 20.031 1.00 91.19 211 LEU A CA 1
ATOM 1689 C C . LEU A 1 211 ? -29.411 -3.545 20.094 1.00 91.19 211 LEU A C 1
ATOM 1691 O O . LEU A 1 211 ? -28.798 -3.747 21.141 1.00 91.19 211 LEU A O 1
ATOM 1695 N N . ARG A 1 212 ? -28.830 -3.047 18.996 1.00 89.75 212 ARG A N 1
ATOM 1696 C CA . ARG A 1 212 ? -27.412 -2.679 18.925 1.00 89.75 212 ARG A CA 1
ATOM 1697 C C . ARG A 1 212 ? -27.037 -1.618 19.955 1.00 89.75 212 ARG A C 1
ATOM 1699 O O . ARG A 1 212 ? -26.069 -1.803 20.688 1.00 89.75 212 ARG A O 1
ATOM 1706 N N . THR A 1 213 ? -27.808 -0.532 20.039 1.00 89.25 213 THR A N 1
ATOM 1707 C CA . THR A 1 213 ? -27.565 0.550 21.008 1.00 89.25 213 THR A CA 1
ATOM 1708 C C . THR A 1 213 ? -27.609 0.032 22.444 1.00 89.25 213 THR A C 1
ATOM 1710 O O . THR A 1 213 ? -26.729 0.349 23.244 1.00 89.25 213 THR A O 1
ATOM 1713 N N . ILE A 1 214 ? -28.598 -0.809 22.757 1.00 91.38 214 ILE A N 1
ATOM 1714 C CA . ILE A 1 214 ? -28.744 -1.418 24.083 1.00 91.38 214 ILE A CA 1
ATOM 1715 C C . ILE A 1 214 ? -27.545 -2.315 24.405 1.00 91.38 214 ILE A C 1
ATOM 1717 O O . ILE A 1 214 ? -26.929 -2.158 25.458 1.00 91.38 214 ILE A O 1
ATOM 1721 N N . TRP A 1 215 ? -27.185 -3.222 23.495 1.00 92.25 215 TRP A N 1
ATOM 1722 C CA . TRP A 1 215 ? -26.086 -4.164 23.697 1.00 92.25 215 TRP A CA 1
ATOM 1723 C C . TRP A 1 215 ? -24.742 -3.451 23.886 1.00 92.25 215 TRP A C 1
ATOM 1725 O O . TRP A 1 215 ? -24.018 -3.750 24.834 1.00 92.25 215 TRP A O 1
ATOM 1735 N N . CYS A 1 216 ? -24.434 -2.457 23.044 1.00 88.69 216 CYS A N 1
ATOM 1736 C CA . CYS A 1 216 ? -23.215 -1.657 23.167 1.00 88.69 216 CYS A CA 1
ATOM 1737 C C . CYS A 1 216 ? -23.147 -0.923 24.512 1.00 88.69 216 CYS A C 1
ATOM 1739 O O . CYS A 1 216 ? -22.092 -0.909 25.143 1.00 88.69 216 CYS A O 1
ATOM 1741 N N . PHE A 1 217 ? -24.264 -0.349 24.971 1.00 92.19 217 PHE A N 1
ATOM 1742 C CA . PHE A 1 217 ? -24.313 0.322 26.267 1.00 92.19 217 PHE A CA 1
ATOM 1743 C C . PHE A 1 217 ? -24.065 -0.653 27.423 1.00 92.19 217 PHE A C 1
ATOM 1745 O O . PHE A 1 217 ? -23.224 -0.383 28.277 1.00 92.19 217 PHE A O 1
ATOM 1752 N N . CYS A 1 218 ? -24.736 -1.808 27.434 1.00 91.75 218 CYS A N 1
ATOM 1753 C CA . CYS A 1 218 ? -24.536 -2.829 28.464 1.00 91.75 218 CYS A CA 1
ATOM 1754 C C . CYS A 1 218 ? -23.099 -3.366 28.478 1.00 91.75 218 CYS A C 1
ATOM 1756 O O . CYS A 1 218 ? -22.507 -3.506 29.546 1.00 91.75 218 CYS A O 1
ATOM 1758 N N . LYS A 1 219 ? -22.502 -3.583 27.300 1.00 90.38 219 LYS A N 1
ATOM 1759 C CA . LYS A 1 219 ? -21.104 -4.008 27.175 1.00 90.38 219 LYS A CA 1
ATOM 1760 C C . LYS A 1 219 ? -20.123 -2.966 27.721 1.00 90.38 219 LYS A C 1
ATOM 1762 O O . LYS A 1 219 ? -19.150 -3.332 28.366 1.00 90.38 219 LYS A O 1
ATOM 1767 N N . GLN A 1 220 ? -20.386 -1.677 27.499 1.00 90.25 220 GLN A N 1
ATOM 1768 C CA . GLN A 1 220 ? -19.570 -0.592 28.056 1.00 90.25 220 GLN A CA 1
ATOM 1769 C C . GLN A 1 220 ? -19.659 -0.503 29.583 1.00 90.25 220 GLN A C 1
ATOM 1771 O O . GLN A 1 220 ? -18.671 -0.152 30.218 1.00 90.25 220 GLN A O 1
ATOM 1776 N N . GLN A 1 221 ? -20.824 -0.797 30.171 1.00 89.88 221 GLN A N 1
ATOM 1777 C CA . GLN A 1 221 ? -20.982 -0.804 31.630 1.00 89.88 221 GLN A CA 1
ATOM 1778 C C . GLN A 1 221 ? -20.273 -1.995 32.292 1.00 89.88 221 GLN A C 1
ATOM 1780 O O . GLN A 1 221 ? -19.891 -1.889 33.452 1.00 89.88 221 GLN A O 1
ATOM 1785 N N . ASN A 1 222 ? -20.081 -3.102 31.562 1.00 89.44 222 ASN A N 1
ATOM 1786 C CA . ASN A 1 222 ? -19.466 -4.340 32.058 1.00 89.44 222 ASN A CA 1
ATOM 1787 C C . ASN A 1 222 ? -20.122 -4.886 33.348 1.00 89.44 222 ASN A C 1
ATOM 1789 O O . ASN A 1 222 ? -19.479 -5.533 34.174 1.00 89.44 222 ASN A O 1
ATOM 1793 N N . ASP A 1 223 ? -21.415 -4.610 33.529 1.00 93.19 223 ASP A N 1
ATOM 1794 C CA . ASP A 1 223 ? -22.211 -5.012 34.687 1.00 93.19 223 ASP A CA 1
ATOM 1795 C C . ASP A 1 223 ? -23.706 -5.083 34.312 1.00 93.19 223 ASP A C 1
ATOM 1797 O O . ASP A 1 223 ? -24.101 -4.792 33.178 1.00 93.19 223 ASP A O 1
ATOM 1801 N N . TRP A 1 224 ? -24.548 -5.489 35.259 1.00 94.69 224 TRP A N 1
ATOM 1802 C CA . TRP A 1 224 ? -25.998 -5.534 35.124 1.00 94.69 224 TRP A CA 1
ATOM 1803 C C . TRP A 1 224 ? -26.600 -4.144 34.900 1.00 94.69 224 TRP A C 1
ATOM 1805 O O . TRP A 1 224 ? -26.513 -3.264 35.754 1.00 94.69 224 TRP A O 1
ATOM 1815 N N . VAL A 1 225 ? -27.321 -3.977 33.792 1.00 95.00 225 VAL A N 1
ATOM 1816 C CA . VAL A 1 225 ? -28.019 -2.731 33.450 1.00 95.00 225 VAL A CA 1
ATOM 1817 C C . VAL A 1 225 ? -29.520 -2.903 33.629 1.00 95.00 225 VAL A C 1
ATOM 1819 O O . VAL A 1 225 ? -30.129 -3.792 33.026 1.00 95.00 225 VAL A O 1
ATOM 1822 N N . ALA A 1 226 ? -30.150 -2.035 34.423 1.00 95.06 226 ALA A N 1
ATOM 1823 C CA . ALA A 1 226 ? -31.599 -2.036 34.557 1.00 95.06 226 ALA A CA 1
ATOM 1824 C C . ALA A 1 226 ? -32.259 -1.291 33.388 1.00 95.06 226 ALA A C 1
ATOM 1826 O O . ALA A 1 226 ? -31.741 -0.312 32.850 1.00 95.06 226 ALA A O 1
ATOM 1827 N N . THR A 1 227 ? -33.487 -1.688 33.051 1.00 92.50 227 THR A N 1
ATOM 1828 C CA . THR A 1 227 ? -34.314 -0.991 32.041 1.00 92.50 227 THR A CA 1
ATOM 1829 C C . THR A 1 227 ? -3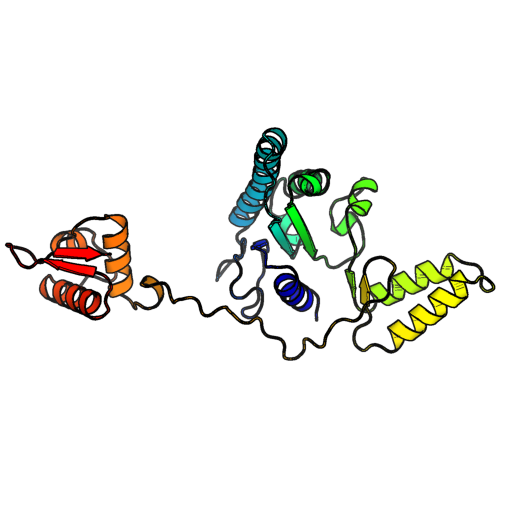4.430 0.524 32.278 1.00 92.50 227 THR A C 1
ATOM 1831 O O . THR A 1 227 ? -34.495 1.299 31.326 1.00 92.50 227 THR A O 1
ATOM 1834 N N . ARG A 1 228 ? -34.425 0.971 33.541 1.00 90.19 228 ARG A N 1
ATOM 1835 C CA . ARG A 1 228 ? -34.501 2.394 33.914 1.00 90.19 228 ARG A CA 1
ATOM 1836 C C . ARG A 1 228 ? -33.231 3.172 33.568 1.00 90.19 228 ARG A C 1
ATOM 1838 O O . ARG A 1 228 ? -33.336 4.356 33.258 1.00 90.19 228 ARG A O 1
ATOM 1845 N N . ASP A 1 229 ? -32.066 2.531 33.596 1.00 91.62 229 ASP A N 1
ATOM 1846 C CA . ASP A 1 229 ? -30.784 3.185 33.313 1.00 91.62 229 ASP A CA 1
ATOM 1847 C C . ASP A 1 229 ? -30.676 3.541 31.825 1.00 91.62 229 ASP A C 1
ATOM 1849 O O . ASP A 1 229 ? -30.273 4.651 31.473 1.00 91.62 229 ASP A O 1
ATOM 1853 N N . LEU A 1 230 ? -31.160 2.646 30.955 1.00 90.75 230 LEU A N 1
ATOM 1854 C CA . LEU A 1 230 ? -31.270 2.878 29.511 1.00 90.75 230 LEU A CA 1
ATOM 1855 C C . LEU A 1 230 ? -32.215 4.036 29.176 1.00 90.75 230 LEU A C 1
ATOM 1857 O O . LEU A 1 230 ? -31.875 4.900 28.370 1.00 90.75 230 LEU A O 1
ATOM 1861 N N . LEU A 1 231 ? -33.385 4.081 29.819 1.00 90.06 231 LEU A N 1
ATOM 1862 C CA . LEU A 1 231 ? -34.368 5.146 29.598 1.00 90.06 231 LEU A CA 1
ATOM 1863 C C . LEU A 1 231 ? -33.863 6.503 30.105 1.00 90.06 231 LEU A C 1
ATOM 1865 O O . LEU A 1 231 ? -34.059 7.520 29.443 1.00 90.06 231 LEU A O 1
ATOM 1869 N N . ARG A 1 232 ? -33.149 6.526 31.239 1.00 90.44 232 ARG A N 1
ATOM 1870 C CA . ARG A 1 232 ? -32.530 7.747 31.785 1.00 90.44 232 ARG A CA 1
ATOM 1871 C C . ARG A 1 232 ? -31.412 8.297 30.909 1.00 90.44 232 ARG A C 1
ATOM 1873 O O . ARG A 1 232 ? -31.178 9.502 30.938 1.00 90.44 232 ARG A O 1
ATOM 1880 N N . LYS A 1 233 ? -30.726 7.452 30.132 1.00 89.94 233 LYS A N 1
ATOM 1881 C CA . LYS A 1 233 ? -29.696 7.919 29.197 1.00 89.94 233 LYS A CA 1
ATOM 1882 C C . LYS A 1 233 ? -30.240 8.685 27.996 1.00 89.94 233 LYS A C 1
ATOM 1884 O O . LYS A 1 233 ? -29.468 9.414 27.382 1.00 89.94 233 LYS A O 1
ATOM 1889 N N . GLY A 1 234 ? -31.535 8.576 27.695 1.00 85.06 234 GLY A N 1
ATOM 1890 C CA . GLY A 1 234 ? -32.174 9.399 26.669 1.00 85.06 234 GLY A CA 1
ATOM 1891 C C . GLY A 1 234 ? -31.699 9.097 25.246 1.00 85.06 234 GLY A C 1
ATOM 1892 O O . GLY A 1 234 ? -31.593 10.010 24.429 1.00 85.06 234 GLY A O 1
ATOM 1893 N N . PHE A 1 235 ? -31.394 7.832 24.937 1.00 89.75 235 PHE A N 1
ATOM 1894 C CA . PHE A 1 235 ? -31.023 7.431 23.580 1.00 89.75 235 PHE A CA 1
ATOM 1895 C C . PHE A 1 235 ? -32.132 7.779 22.585 1.00 89.75 235 PHE A C 1
ATOM 1897 O O . PHE A 1 235 ? -33.286 7.401 22.780 1.00 89.75 235 PHE A O 1
ATOM 1904 N N . THR A 1 236 ? -31.779 8.437 21.478 1.00 90.25 236 THR A N 1
ATOM 1905 C CA . THR A 1 236 ? -32.748 8.847 20.448 1.00 90.25 236 THR A CA 1
ATOM 1906 C C . THR A 1 236 ? -33.547 7.663 19.902 1.00 90.25 236 THR A C 1
ATOM 1908 O O . THR A 1 236 ? -34.750 7.784 19.698 1.00 90.25 236 THR A O 1
ATOM 1911 N N . VAL A 1 237 ? -32.909 6.497 19.743 1.00 87.62 237 VAL A N 1
ATOM 1912 C CA . VAL A 1 237 ? -33.553 5.258 19.266 1.00 87.62 237 VAL A CA 1
ATOM 1913 C C . VAL A 1 237 ? -34.520 4.626 20.279 1.00 87.62 237 VAL A C 1
ATOM 1915 O O . VAL A 1 237 ? -35.295 3.749 19.914 1.00 87.62 237 VAL A O 1
ATOM 1918 N N . LEU A 1 238 ? -34.494 5.066 21.542 1.00 90.19 238 LEU A N 1
ATOM 1919 C CA . LEU A 1 238 ? -35.380 4.606 22.619 1.00 90.19 238 LEU A CA 1
ATOM 1920 C C . LEU A 1 238 ? -36.336 5.700 23.111 1.00 90.19 238 LEU A C 1
ATOM 1922 O O . LEU A 1 238 ? -36.960 5.525 24.154 1.00 90.19 238 LEU A O 1
ATOM 1926 N N . LYS A 1 239 ? -36.464 6.821 22.390 1.00 87.62 239 LYS A N 1
ATOM 1927 C CA . LYS A 1 239 ? -37.205 8.005 22.855 1.00 87.62 239 LYS A CA 1
ATOM 1928 C C . LYS A 1 239 ? -38.660 7.708 23.248 1.00 87.62 239 LYS A C 1
ATOM 1930 O O . LYS A 1 239 ? -39.134 8.256 24.237 1.00 87.62 239 LYS A O 1
ATOM 1935 N N . ASP A 1 240 ? -39.319 6.809 22.519 1.00 87.94 240 ASP A N 1
ATOM 1936 C CA . ASP A 1 240 ? -40.718 6.420 22.758 1.00 87.94 240 ASP A CA 1
ATOM 1937 C C . ASP A 1 240 ? -40.846 5.053 23.457 1.00 87.94 240 ASP A C 1
ATOM 1939 O O . ASP A 1 240 ? -41.947 4.539 23.665 1.00 87.94 240 ASP A O 1
ATOM 1943 N N . ALA A 1 241 ? -39.720 4.430 23.818 1.00 90.12 241 ALA A N 1
ATOM 1944 C CA . ALA A 1 241 ? -39.721 3.137 24.481 1.00 90.12 241 ALA A CA 1
ATOM 1945 C C . ALA A 1 241 ? -40.084 3.300 25.963 1.00 90.12 241 ALA A C 1
ATOM 1947 O O . ALA A 1 241 ? -39.527 4.125 26.681 1.00 90.12 241 ALA A O 1
ATOM 1948 N N . ASN A 1 242 ? -40.993 2.459 26.451 1.00 91.12 242 ASN A N 1
ATOM 1949 C CA . ASN A 1 242 ? -41.277 2.326 27.879 1.00 91.12 242 ASN A CA 1
ATOM 1950 C C . ASN A 1 242 ? -40.543 1.110 28.471 1.00 91.12 242 ASN A C 1
ATOM 1952 O O . ASN A 1 242 ? -39.914 0.326 27.758 1.00 91.12 242 ASN A O 1
ATOM 1956 N N . THR A 1 243 ? -40.644 0.919 29.788 1.00 91.06 243 THR A N 1
ATOM 1957 C CA . THR A 1 243 ? -39.995 -0.201 30.486 1.00 91.06 243 THR A CA 1
ATOM 1958 C C . THR A 1 243 ? -40.351 -1.566 29.887 1.00 91.06 243 THR A C 1
ATOM 1960 O O . THR A 1 243 ? -39.458 -2.386 29.702 1.00 91.06 243 THR A O 1
ATOM 1963 N N . GLU A 1 244 ? -41.614 -1.801 29.526 1.00 90.06 244 GLU A N 1
ATOM 1964 C CA . GLU A 1 244 ? -42.054 -3.055 28.892 1.00 90.06 244 GLU A CA 1
ATOM 1965 C C . GLU A 1 244 ? -41.419 -3.273 27.512 1.00 90.06 244 GLU A C 1
ATOM 1967 O O . GLU A 1 244 ? -41.032 -4.385 27.159 1.00 90.06 244 GLU A O 1
ATOM 1972 N N . THR A 1 245 ? -41.238 -2.202 26.743 1.00 89.38 245 THR A N 1
ATOM 1973 C CA . THR A 1 245 ? -40.577 -2.258 25.434 1.00 89.38 245 THR A CA 1
ATOM 1974 C C . THR A 1 245 ? -39.100 -2.625 25.583 1.00 89.38 245 THR A C 1
ATOM 1976 O O . THR A 1 245 ? -38.607 -3.503 24.877 1.00 89.38 245 THR A O 1
ATOM 1979 N N . VAL A 1 246 ? -38.400 -2.031 26.555 1.00 92.25 246 VAL A N 1
ATOM 1980 C CA . VAL A 1 246 ? -36.989 -2.357 26.826 1.00 92.25 246 VAL A CA 1
ATOM 1981 C C . VAL A 1 246 ? -36.831 -3.788 27.354 1.00 92.25 246 VAL A C 1
ATOM 1983 O O . VAL A 1 246 ? -35.899 -4.480 26.950 1.00 92.25 246 VAL A O 1
ATOM 1986 N N . LYS A 1 247 ? -37.768 -4.287 28.175 1.00 92.50 247 LYS A N 1
ATOM 1987 C CA . LYS A 1 247 ? -37.790 -5.705 28.587 1.00 92.50 247 LYS A CA 1
ATOM 1988 C C . LYS A 1 247 ? -37.884 -6.650 27.388 1.00 92.50 247 LYS A C 1
ATOM 1990 O O . LYS A 1 247 ? -37.154 -7.636 27.337 1.00 92.50 247 LYS A O 1
ATOM 1995 N N . LYS A 1 248 ? -38.740 -6.344 26.403 1.00 91.19 248 LYS A N 1
ATOM 1996 C CA . LYS A 1 248 ? -38.831 -7.136 25.163 1.00 91.19 248 LYS A CA 1
ATOM 1997 C C . LYS A 1 248 ? -37.499 -7.157 24.415 1.00 91.19 248 LYS A C 1
ATOM 1999 O O . LYS A 1 248 ? -37.094 -8.214 23.943 1.00 91.19 248 LYS A O 1
ATOM 2004 N N . TYR A 1 249 ? -36.791 -6.029 24.357 1.00 94.69 249 TYR A N 1
ATOM 2005 C CA . TYR A 1 249 ? -35.456 -5.974 23.757 1.00 94.69 249 TYR A CA 1
ATOM 2006 C C . TYR A 1 249 ? -34.428 -6.816 24.517 1.00 94.69 249 TYR A C 1
ATOM 2008 O O . TYR A 1 249 ? -33.679 -7.553 23.880 1.00 94.69 249 TYR A O 1
ATOM 2016 N N . PHE A 1 250 ? -34.431 -6.793 25.853 1.00 95.38 250 PHE A N 1
ATOM 2017 C CA . PHE A 1 250 ? -33.595 -7.695 26.652 1.00 95.38 250 PHE A CA 1
ATOM 2018 C C . PHE A 1 250 ? -33.897 -9.164 26.357 1.00 95.38 250 PHE A C 1
ATOM 2020 O O . PHE A 1 250 ? -32.969 -9.942 26.146 1.00 95.38 250 PHE A O 1
ATOM 2027 N N . LEU A 1 251 ? -35.177 -9.540 26.274 1.00 90.94 251 LEU A N 1
ATOM 2028 C CA . LEU A 1 251 ? -35.577 -10.912 25.961 1.00 90.94 251 LEU A CA 1
ATOM 2029 C C . LEU A 1 251 ? -35.097 -11.345 24.572 1.00 90.94 251 LEU A C 1
ATOM 2031 O O . LEU A 1 251 ? -34.592 -12.454 24.419 1.00 90.94 251 LEU A O 1
ATOM 2035 N N . ILE A 1 252 ? -35.187 -10.460 23.575 1.00 89.38 252 ILE A N 1
ATOM 2036 C CA . ILE A 1 252 ? -34.643 -10.714 22.237 1.00 89.38 252 ILE A CA 1
ATOM 2037 C C . ILE A 1 252 ? -33.121 -10.904 22.304 1.00 89.38 252 ILE A C 1
ATOM 2039 O O . ILE A 1 252 ? -32.608 -11.848 21.708 1.00 89.38 252 ILE A O 1
ATOM 2043 N N . LEU A 1 253 ? -32.391 -10.063 23.042 1.00 90.69 253 LEU A N 1
ATOM 2044 C CA . LEU A 1 253 ? -30.938 -10.203 23.196 1.00 90.69 253 LEU A CA 1
ATOM 2045 C C . LEU A 1 253 ? -30.554 -11.527 23.873 1.00 90.69 253 LEU A C 1
ATOM 2047 O O . LEU A 1 253 ? -29.685 -12.233 23.367 1.00 90.69 253 LEU A O 1
ATOM 2051 N N . LYS A 1 254 ? -31.240 -11.904 24.959 1.00 92.75 254 LYS A N 1
ATOM 2052 C CA . LYS A 1 254 ? -31.050 -13.191 25.648 1.00 92.75 254 LYS A CA 1
ATOM 2053 C C . LYS A 1 254 ? -31.323 -14.379 24.726 1.00 92.75 254 LYS A C 1
ATOM 2055 O O . LYS A 1 254 ? -30.501 -15.284 24.641 1.00 92.75 254 LYS A O 1
ATOM 2060 N N . ASN A 1 255 ? -32.450 -14.370 24.013 1.00 88.75 255 ASN A N 1
ATOM 2061 C CA . ASN A 1 255 ? -32.844 -15.472 23.129 1.00 88.75 255 ASN A CA 1
ATOM 2062 C C . ASN A 1 255 ? -31.883 -15.661 21.947 1.00 88.75 255 ASN A C 1
ATOM 2064 O O . ASN A 1 255 ? -31.779 -16.764 21.424 1.00 88.75 255 ASN A O 1
ATOM 2068 N N . ASN A 1 256 ? -31.165 -14.606 21.552 1.00 84.69 256 ASN A N 1
ATOM 2069 C CA . ASN A 1 256 ? -30.109 -14.668 20.542 1.00 84.69 256 ASN A CA 1
ATOM 2070 C C . ASN A 1 256 ? -28.707 -14.918 21.137 1.00 84.69 256 ASN A C 1
ATOM 2072 O O . ASN A 1 256 ? -27.714 -14.829 20.421 1.00 84.69 256 ASN A O 1
ATOM 2076 N N . GLY A 1 257 ? -28.604 -15.227 22.435 1.00 88.75 257 GLY A N 1
ATOM 2077 C CA . GLY A 1 257 ? -27.346 -15.600 23.087 1.00 88.75 257 GLY A CA 1
ATOM 2078 C C . GLY A 1 257 ? -26.412 -14.434 23.419 1.00 88.75 257 GLY A C 1
ATOM 2079 O O . GLY A 1 257 ? -25.227 -14.654 23.644 1.00 88.75 257 GLY A O 1
ATOM 2080 N N . TYR A 1 258 ? -26.913 -13.196 23.462 1.00 89.44 258 TYR A N 1
ATOM 2081 C CA . TYR A 1 258 ? -26.085 -12.004 23.693 1.00 89.44 258 TYR A CA 1
ATOM 2082 C C . TYR A 1 258 ? -25.910 -11.611 25.165 1.00 89.44 258 TYR A C 1
ATOM 2084 O O . TYR A 1 258 ? -25.273 -10.594 25.447 1.00 89.44 258 TYR A O 1
ATOM 2092 N N . GLY A 1 259 ? -26.487 -12.372 26.093 1.00 91.94 259 GLY A N 1
ATOM 2093 C CA . GLY A 1 259 ? -26.394 -12.110 27.523 1.00 91.94 259 GLY A CA 1
ATOM 2094 C C . GLY A 1 259 ? -27.454 -12.844 28.336 1.00 91.94 259 GLY A C 1
ATOM 2095 O O . GLY A 1 259 ? -28.187 -13.696 27.829 1.00 91.94 259 GLY A O 1
ATOM 2096 N N . GLU A 1 260 ? -27.565 -12.461 29.600 1.00 95.06 260 GLU A N 1
ATOM 2097 C CA . GLU A 1 260 ? -28.492 -13.023 30.578 1.00 95.06 260 GLU A CA 1
ATOM 2098 C C . GLU A 1 260 ? -29.413 -11.952 31.177 1.00 95.06 260 GLU A C 1
ATOM 2100 O O . GLU A 1 260 ? -29.107 -10.758 31.178 1.00 95.06 260 GLU A O 1
ATOM 2105 N N . ILE A 1 261 ? -30.581 -12.389 31.659 1.00 95.75 261 ILE A N 1
ATOM 2106 C CA . ILE A 1 261 ? -31.591 -11.530 32.289 1.00 95.75 261 ILE A CA 1
ATOM 2107 C C . ILE A 1 261 ? -31.786 -11.983 33.728 1.00 95.75 261 ILE A C 1
ATOM 2109 O O . ILE A 1 261 ? -31.999 -13.172 33.967 1.00 95.75 261 ILE A O 1
ATOM 2113 N N . ASP A 1 262 ? -31.793 -11.017 34.641 1.00 93.62 262 ASP A N 1
ATOM 2114 C CA . ASP A 1 262 ? -32.177 -11.197 36.036 1.00 93.62 262 ASP A CA 1
ATOM 2115 C C . ASP A 1 262 ? -33.556 -10.566 36.277 1.00 93.62 262 ASP A C 1
ATOM 2117 O O . ASP A 1 262 ? -33.772 -9.368 36.048 1.00 93.62 262 ASP A O 1
ATOM 2121 N N . GLU A 1 263 ? -34.493 -11.399 36.728 1.00 89.25 263 GLU A N 1
ATOM 2122 C CA . GLU A 1 263 ? -35.863 -11.024 37.090 1.00 89.25 263 GLU A CA 1
ATOM 2123 C C . GLU A 1 263 ? -36.105 -11.071 38.610 1.00 89.25 263 GLU A C 1
ATOM 2125 O O . GLU A 1 263 ? -37.216 -10.806 39.062 1.00 89.25 263 GLU A O 1
ATOM 2130 N N . SER A 1 264 ? -35.084 -11.368 39.424 1.00 76.62 264 SER A N 1
ATOM 2131 C CA . SER A 1 264 ? -35.216 -11.634 40.866 1.00 76.62 264 SER A CA 1
ATOM 2132 C C . SER A 1 264 ? -35.501 -10.405 41.750 1.00 76.62 264 SER A C 1
ATOM 2134 O O . SER A 1 264 ? -35.491 -10.505 42.977 1.00 76.62 264 SER A O 1
ATOM 2136 N N . GLY A 1 265 ? -35.818 -9.241 41.171 1.00 69.69 265 GLY A N 1
ATOM 2137 C CA . GLY A 1 265 ? -36.093 -8.014 41.926 1.00 69.69 265 GLY A CA 1
ATOM 2138 C C . GLY A 1 265 ? -37.100 -7.064 41.274 1.00 69.69 265 GLY A C 1
ATOM 2139 O O . GLY A 1 265 ? -37.703 -7.348 40.245 1.00 69.69 265 GLY A O 1
ATOM 2140 N N . ASN A 1 266 ? -37.252 -5.871 41.862 1.00 75.81 266 ASN A N 1
ATOM 2141 C CA . ASN A 1 266 ? -38.223 -4.846 41.434 1.00 75.81 266 ASN A CA 1
ATOM 2142 C C . ASN A 1 266 ? -37.981 -4.266 40.021 1.00 75.81 266 ASN A C 1
ATOM 2144 O O . ASN A 1 266 ? -38.743 -3.416 39.555 1.00 75.81 266 ASN A O 1
ATOM 2148 N N . SER A 1 267 ? -36.904 -4.665 39.342 1.00 82.25 267 SER A N 1
ATOM 2149 C CA . SER A 1 267 ? -36.573 -4.220 37.991 1.00 82.25 267 SER A CA 1
ATOM 2150 C C . SER A 1 267 ? -35.827 -5.307 37.234 1.00 82.25 267 SER A C 1
ATOM 2152 O O . SER A 1 267 ? -34.831 -5.816 37.740 1.00 82.25 267 SER A O 1
ATOM 2154 N N . VAL A 1 268 ? -36.251 -5.572 35.999 1.00 90.75 268 VAL A N 1
ATOM 2155 C CA . VAL A 1 268 ? -35.544 -6.470 35.079 1.00 90.75 268 VAL A CA 1
ATOM 2156 C C . VAL A 1 268 ? -34.198 -5.855 34.696 1.00 90.75 268 VAL A C 1
ATOM 2158 O O . VAL A 1 268 ? -34.144 -4.678 34.297 1.00 90.75 268 VAL A O 1
ATOM 2161 N N . LYS A 1 269 ? -33.136 -6.654 34.818 1.00 94.44 269 LYS A N 1
ATOM 2162 C CA . LYS A 1 269 ? -31.758 -6.287 34.471 1.00 94.44 269 LYS A CA 1
ATOM 2163 C C . LYS A 1 269 ? -31.212 -7.206 33.387 1.00 94.44 269 LYS A C 1
ATOM 2165 O O . LYS A 1 269 ? -31.624 -8.357 33.289 1.00 94.44 269 LYS A O 1
ATOM 2170 N N . PHE A 1 270 ? -30.273 -6.695 32.601 1.00 95.88 270 PHE A N 1
ATOM 2171 C CA . PHE A 1 270 ? -29.581 -7.451 31.563 1.00 95.88 270 PHE A CA 1
ATOM 2172 C C . PHE A 1 270 ? -28.073 -7.270 31.685 1.00 95.88 270 PHE A C 1
ATOM 2174 O O . PHE A 1 270 ? -27.605 -6.157 31.941 1.00 95.88 270 PHE A O 1
ATOM 2181 N N . LYS A 1 271 ? -27.325 -8.353 31.481 1.00 94.62 271 LYS A N 1
ATOM 2182 C CA . LYS A 1 271 ? -25.862 -8.358 31.455 1.00 94.62 271 LYS A CA 1
ATOM 2183 C C . LYS A 1 271 ? -25.375 -9.075 30.201 1.00 94.62 271 LYS A C 1
ATOM 2185 O O . LYS A 1 271 ? -25.881 -10.139 29.857 1.00 94.62 271 LYS A O 1
ATOM 2190 N N . VAL A 1 272 ? -2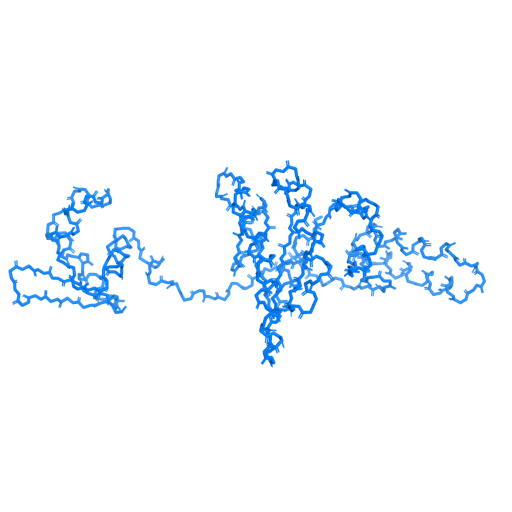4.413 -8.463 29.516 1.00 91.06 272 VAL A N 1
ATOM 2191 C CA . VAL A 1 272 ? -23.765 -9.022 28.320 1.00 91.06 272 VAL A CA 1
ATOM 2192 C C . VAL A 1 272 ? -22.666 -9.999 28.749 1.00 91.06 272 VAL A C 1
ATOM 2194 O O . VAL A 1 272 ? -22.025 -9.765 29.774 1.00 91.06 272 VAL A O 1
ATOM 2197 N N . PHE A 1 273 ? -22.477 -11.077 27.983 1.00 82.50 273 PHE A N 1
ATOM 2198 C CA . PHE A 1 273 ? -21.362 -12.018 28.155 1.00 82.50 273 PHE A CA 1
ATOM 2199 C C . PHE A 1 273 ? -20.016 -11.436 27.706 1.00 82.50 273 PHE A C 1
ATOM 2201 O O . PHE A 1 273 ? -19.995 -10.662 26.716 1.00 82.50 273 PHE A O 1
#

Nearest PDB structures (foldseek):
  4nh0-assembly1_A  TM=5.653E-01  e=1.071E-02  Thermomonospora curvata DSM 43183
  4lya-assembly1_A  TM=5.865E-01  e=1.130E-01  Geobacillus thermodenitrificans NG80-2
  4ray-assembly1_A  TM=6.303E-01  e=7.442E-01  Magnetospirillum gryphiswaldense MSR-1 v2
  8fo1-assembly1_A  TM=3.224E-01  e=5.514E+00  Cryptococcus neoformans H99

Sequence (273 aa):
MGKTTLVDWLVDVIGGAFVITPKKKPHNWRGLDVYGCTPKMFNYEAIAERLQWVHDEMYRRYDQIQAGDNPPLTNFVVDEWRLITNHVPKAKELMKDIISVSREAGLRMIALAQGTQVSTWGLEGESDLEECFTDILIGNFAIERCTTLRRKHHKTSQEYAYWTRVLAFLEQQDRPCMAANMPATIPDLTNWERAIPSESVTPAQALGEPLRTIWCFCKQQNDWVATRDLLRKGFTVLKDANTETVKKYFLILKNNGYGEIDESGNSVKFKVF

Secondary structure (DSSP, 8-state):
--HHHHHHHHHHHTT--EEE-S---TTSSTTS-EESB-SSSB-HHHHHHHHHHHHHHHHHHHHHHHTT--PPPEEEEE-SHHHHHHHSTTHHHHHHHHHHHTTTTTEEEEE--S-SSHHHHT-TT-HHHHTT---EEETHHHHHHHHHHHHTS-TTSHHHHHHHHHHHHHHTSSSEEEETTEEEE----TT-----------HHHHSPTTHHHHHHHHHHHTS-EEHHHHHHTT-GGGTT--HHHHHHHHHHHHHTTSEEEE-SSSS-EEEE-